Protein AF-A0A8T3KRS4-F1 (afdb_monomer_lite)

Radius of gyration: 32.86 Å; chains: 1; bounding box: 70×70×76 Å

Sequence (248 aa):
MGENKRFCGGFTLIEILIALAVLGVVITPVIGMFTSTAQSNLKSRRNTVALTVARDIMDRIKTGDINSANIVGEIDNYKSTYGVEIKVDVPEDTGSNALEKLKVFVTPFEGMDAEKEGILVASYTTNVFVSSIDTSPPEGTGGGGAGGGGGGIEEPPPEGSDEDDYWNWYNRLLNSLRAVGVIILALTIVPIVLWIKVEELHTPIDALIASYNILVHIHNTYGVINWGHFTNEVRDRYGVHLRIRDFF

pLDDT: mean 73.03, std 15.11, range [31.75, 92.0]

Structure (mmCIF, N/CA/C/O backbone):
data_AF-A0A8T3KRS4-F1
#
_entry.id   AF-A0A8T3KRS4-F1
#
loop_
_atom_site.group_PDB
_atom_site.id
_atom_site.type_symbol
_atom_site.label_atom_id
_atom_site.label_alt_id
_atom_site.label_comp_id
_atom_site.label_asym_id
_atom_site.label_entity_id
_atom_site.label_seq_id
_atom_site.pdbx_PDB_ins_code
_atom_site.Cartn_x
_atom_site.Cartn_y
_atom_site.Cartn_z
_atom_site.occupancy
_atom_site.B_iso_or_equiv
_atom_site.auth_seq_id
_atom_site.auth_comp_id
_atom_site.auth_asym_id
_atom_site.auth_atom_id
_atom_site.pdbx_PDB_model_num
ATOM 1 N N . MET A 1 1 ? 29.442 -44.221 -41.432 1.00 44.50 1 MET A N 1
ATOM 2 C CA . MET A 1 1 ? 29.565 -43.490 -40.154 1.00 44.50 1 MET A CA 1
ATOM 3 C C . MET A 1 1 ? 29.455 -42.004 -40.448 1.00 44.50 1 MET A C 1
ATOM 5 O O . MET A 1 1 ? 30.377 -41.458 -41.031 1.00 44.50 1 MET A O 1
ATOM 9 N N . GLY A 1 2 ? 28.312 -41.383 -40.151 1.00 52.78 2 GLY A N 1
ATOM 10 C CA . GLY A 1 2 ? 28.141 -39.932 -40.255 1.00 52.78 2 GLY A CA 1
ATOM 11 C C . GLY A 1 2 ? 28.363 -39.304 -38.884 1.00 52.78 2 GLY A C 1
ATOM 12 O O . GLY A 1 2 ? 27.719 -39.713 -37.920 1.00 52.78 2 GLY A O 1
ATOM 13 N N . GLU A 1 3 ? 29.310 -38.375 -38.782 1.00 59.72 3 GLU A N 1
ATOM 14 C CA . GLU A 1 3 ? 29.605 -37.656 -37.544 1.00 59.72 3 GLU A CA 1
ATOM 15 C C . GLU A 1 3 ? 28.421 -36.776 -37.118 1.00 59.72 3 GLU A C 1
ATOM 17 O O . GLU A 1 3 ? 28.025 -35.849 -37.824 1.00 59.72 3 GLU A O 1
ATOM 22 N N . ASN A 1 4 ? 27.885 -37.032 -35.924 1.00 63.09 4 ASN A N 1
ATOM 23 C CA . ASN A 1 4 ? 26.968 -36.123 -35.243 1.00 63.09 4 ASN A CA 1
ATOM 24 C C . ASN A 1 4 ? 27.768 -34.945 -34.667 1.00 63.09 4 ASN A C 1
ATOM 26 O O . ASN A 1 4 ? 28.284 -35.026 -33.550 1.00 63.09 4 ASN A O 1
ATOM 30 N N . LYS A 1 5 ? 27.870 -33.838 -35.411 1.00 59.72 5 LYS A N 1
ATOM 31 C CA . LYS A 1 5 ? 28.391 -32.574 -34.871 1.00 59.72 5 LYS A CA 1
ATOM 32 C C . LYS A 1 5 ? 27.409 -32.028 -33.832 1.00 59.72 5 LYS A C 1
ATOM 34 O O . LYS A 1 5 ? 26.354 -31.503 -34.175 1.00 59.72 5 LYS A O 1
ATOM 39 N N . ARG A 1 6 ? 27.753 -32.156 -32.550 1.00 61.72 6 ARG A N 1
ATOM 40 C CA . ARG A 1 6 ? 27.058 -31.450 -31.468 1.00 61.72 6 ARG A CA 1
ATOM 41 C C . ARG A 1 6 ? 27.445 -29.971 -31.528 1.00 61.72 6 ARG A C 1
ATOM 43 O O . ARG A 1 6 ? 28.608 -29.636 -31.322 1.00 61.72 6 ARG A O 1
ATOM 50 N N . PHE A 1 7 ? 26.482 -29.096 -31.810 1.00 57.34 7 PHE A N 1
ATOM 51 C CA . PHE A 1 7 ? 26.648 -27.653 -31.650 1.00 57.34 7 PHE A CA 1
ATOM 52 C C . PHE A 1 7 ? 26.663 -27.317 -30.154 1.00 57.34 7 PHE A C 1
ATOM 54 O O . PHE A 1 7 ? 25.624 -27.062 -29.556 1.00 57.34 7 PHE A O 1
ATOM 61 N N . CYS A 1 8 ? 27.841 -27.329 -29.536 1.00 59.75 8 CYS A N 1
ATOM 62 C CA . CYS A 1 8 ? 28.054 -26.641 -28.264 1.00 59.75 8 CYS A CA 1
ATOM 63 C C . CYS A 1 8 ? 28.389 -25.175 -28.573 1.00 59.75 8 CYS A C 1
ATOM 65 O O . CYS A 1 8 ? 29.552 -24.780 -28.547 1.00 59.75 8 CYS A O 1
ATOM 67 N N . GLY A 1 9 ? 27.378 -24.396 -28.962 1.00 64.06 9 GLY A N 1
ATOM 68 C CA . GLY A 1 9 ? 27.503 -22.952 -29.162 1.00 64.06 9 GLY A CA 1
ATOM 69 C C . GLY A 1 9 ? 27.271 -22.219 -27.843 1.00 64.06 9 GLY A C 1
ATOM 70 O O . GLY A 1 9 ? 26.211 -22.371 -27.243 1.00 64.06 9 GLY A O 1
ATOM 71 N N . GLY A 1 10 ? 28.264 -21.462 -27.374 1.00 73.69 10 GLY A N 1
ATOM 72 C CA . GLY A 1 10 ? 28.065 -20.482 -26.303 1.00 73.69 10 GLY A CA 1
ATOM 73 C C . GLY A 1 10 ? 27.210 -19.309 -26.790 1.00 73.69 10 GLY A C 1
ATOM 74 O O . GLY A 1 10 ? 27.119 -19.072 -27.994 1.00 73.69 10 GLY A O 1
ATOM 75 N N . PHE A 1 11 ? 26.592 -18.575 -25.864 1.00 79.06 11 PHE A N 1
ATOM 76 C CA . PHE A 1 11 ? 25.818 -17.379 -26.201 1.00 79.06 11 PHE A CA 1
ATOM 77 C C . PHE A 1 11 ? 26.693 -16.341 -26.902 1.00 79.06 11 PHE A C 1
ATOM 79 O O . PHE A 1 11 ? 27.793 -16.023 -26.442 1.00 79.06 11 PHE A O 1
ATOM 86 N N . THR A 1 12 ? 26.192 -15.788 -28.003 1.00 85.88 12 THR A N 1
ATOM 87 C CA . THR A 1 12 ? 26.847 -14.657 -28.655 1.00 85.88 12 THR A CA 1
ATOM 88 C C . THR A 1 12 ? 26.612 -13.372 -27.858 1.00 85.88 12 THR A C 1
ATOM 90 O O . THR A 1 12 ? 25.616 -13.216 -27.149 1.00 85.88 12 THR A O 1
ATOM 93 N N . LEU A 1 13 ? 27.524 -12.406 -27.989 1.00 83.44 13 LEU A N 1
ATOM 94 C CA . LEU A 1 13 ? 27.417 -11.111 -27.307 1.00 83.44 13 LEU A CA 1
ATOM 95 C C . LEU A 1 13 ? 26.129 -10.360 -27.690 1.00 83.44 13 LEU A C 1
ATOM 97 O O . LEU A 1 13 ? 25.512 -9.715 -26.844 1.00 83.44 13 LEU A O 1
ATOM 101 N N . ILE A 1 14 ? 25.700 -10.481 -28.950 1.00 85.38 14 ILE A N 1
ATOM 102 C CA . ILE A 1 14 ? 24.468 -9.855 -29.440 1.00 85.38 14 ILE A CA 1
ATOM 103 C C . ILE A 1 14 ? 23.213 -10.494 -28.831 1.00 85.38 14 ILE A C 1
ATOM 105 O O . ILE A 1 14 ? 22.287 -9.775 -28.469 1.00 85.38 14 ILE A O 1
ATOM 109 N N . GLU A 1 15 ? 23.188 -11.815 -28.643 1.00 85.44 15 GLU A N 1
ATOM 110 C CA . GLU A 1 15 ? 22.067 -12.495 -27.982 1.00 85.44 15 GLU A CA 1
ATOM 111 C C . GLU A 1 15 ? 21.944 -12.082 -26.517 1.00 85.44 15 GLU A C 1
ATOM 113 O O . GLU A 1 15 ? 20.835 -11.839 -26.047 1.00 85.44 15 GLU A O 1
ATOM 118 N N . ILE A 1 16 ? 23.068 -11.933 -25.808 1.00 91.69 16 ILE A N 1
ATOM 119 C CA . ILE A 1 16 ? 23.068 -11.444 -24.421 1.00 91.69 16 ILE A CA 1
ATOM 120 C C . ILE A 1 16 ? 22.566 -9.995 -24.360 1.00 91.69 16 ILE A C 1
ATOM 122 O O . ILE A 1 16 ? 21.765 -9.666 -23.486 1.00 91.69 16 ILE A O 1
ATOM 126 N N . LEU A 1 17 ? 22.975 -9.135 -25.300 1.00 87.75 17 LEU A N 1
ATOM 127 C CA . LEU A 1 17 ? 22.483 -7.755 -25.388 1.00 87.75 17 LEU A CA 1
ATOM 128 C C . LEU A 1 17 ? 20.971 -7.694 -25.616 1.00 87.75 17 LEU A C 1
ATOM 130 O O . LEU A 1 17 ? 20.276 -6.956 -24.919 1.00 87.75 17 LEU A O 1
ATOM 134 N N . ILE A 1 18 ? 20.456 -8.485 -26.560 1.00 87.38 18 ILE A N 1
ATOM 135 C CA . ILE A 1 18 ? 19.018 -8.546 -26.845 1.00 87.38 18 ILE A CA 1
ATOM 136 C C . ILE A 1 18 ? 18.265 -9.112 -25.635 1.00 87.38 18 ILE A C 1
ATOM 138 O O . ILE A 1 18 ? 17.237 -8.560 -25.247 1.00 87.38 18 ILE A O 1
ATOM 142 N N . ALA A 1 19 ? 18.786 -10.159 -24.992 1.00 92.00 19 ALA A N 1
ATOM 143 C CA . ALA A 1 19 ? 18.180 -10.743 -23.801 1.00 92.00 19 ALA A CA 1
ATOM 144 C C . ALA A 1 19 ? 18.103 -9.737 -22.644 1.00 92.00 19 ALA A C 1
ATOM 146 O O . ALA A 1 19 ? 17.052 -9.620 -22.018 1.00 92.00 19 ALA A O 1
ATOM 147 N N . LEU A 1 20 ? 19.167 -8.968 -22.390 1.00 88.31 20 LEU A N 1
ATOM 148 C CA . LEU A 1 20 ? 19.173 -7.917 -21.368 1.00 88.31 20 LEU A CA 1
ATOM 149 C C . LEU A 1 20 ? 18.225 -6.762 -21.715 1.00 88.31 20 LEU A C 1
ATOM 151 O O . LEU A 1 20 ? 17.546 -6.249 -20.825 1.00 88.31 20 LEU A O 1
ATOM 155 N N . ALA A 1 21 ? 18.131 -6.382 -22.992 1.00 84.25 21 ALA A N 1
ATOM 156 C CA . ALA A 1 21 ? 17.197 -5.355 -23.446 1.00 84.25 21 ALA A CA 1
ATOM 157 C C . ALA A 1 21 ? 15.737 -5.781 -23.219 1.00 84.25 21 ALA A C 1
ATOM 159 O O . ALA A 1 21 ? 14.953 -5.031 -22.636 1.00 84.25 21 ALA A O 1
ATOM 160 N N . VAL A 1 22 ? 15.381 -7.008 -23.612 1.00 89.31 22 VAL A N 1
ATOM 161 C CA . VAL A 1 22 ? 14.038 -7.567 -23.388 1.00 89.31 22 VAL A CA 1
ATOM 162 C C . VAL A 1 22 ? 13.764 -7.734 -21.893 1.00 89.31 22 VAL A C 1
ATOM 164 O O . VAL A 1 22 ? 12.687 -7.371 -21.422 1.00 89.31 22 VAL A O 1
ATOM 167 N N . LEU A 1 23 ? 14.744 -8.215 -21.125 1.00 87.94 23 LEU A N 1
ATOM 168 C CA . LEU A 1 23 ? 14.626 -8.378 -19.679 1.00 87.94 23 LEU A CA 1
ATOM 169 C C . LEU A 1 23 ? 14.340 -7.040 -18.980 1.00 87.94 23 LEU A C 1
ATOM 171 O O . LEU A 1 23 ? 13.452 -6.981 -18.134 1.00 87.94 23 LEU A O 1
ATOM 175 N N . GLY A 1 24 ? 15.023 -5.958 -19.364 1.00 85.62 24 GLY A N 1
ATOM 176 C CA . GLY A 1 24 ? 14.779 -4.621 -18.810 1.00 85.62 24 GLY A CA 1
ATOM 177 C C . GLY A 1 24 ? 13.345 -4.130 -19.034 1.00 85.62 24 GLY A C 1
ATOM 178 O O . GLY A 1 24 ? 12.710 -3.603 -18.116 1.00 85.62 24 GLY A O 1
ATOM 179 N N . VAL A 1 25 ? 12.798 -4.370 -20.229 1.00 87.44 25 VAL A N 1
ATOM 180 C CA . VAL A 1 25 ? 11.406 -4.020 -20.555 1.00 87.44 25 VAL A CA 1
ATOM 181 C C . VAL A 1 25 ? 10.420 -4.850 -19.727 1.00 87.44 25 VAL A C 1
ATOM 183 O O . VAL A 1 25 ? 9.445 -4.309 -19.208 1.00 87.44 25 VAL A O 1
ATOM 186 N N . VAL A 1 26 ? 10.687 -6.147 -19.551 1.00 89.75 26 VAL A N 1
ATOM 187 C CA . VAL A 1 26 ? 9.785 -7.078 -18.851 1.00 89.75 26 VAL A CA 1
ATOM 188 C C . VAL A 1 26 ? 9.828 -6.916 -17.326 1.00 89.75 26 VAL A C 1
ATOM 190 O O . VAL A 1 26 ? 8.796 -7.062 -16.675 1.00 89.75 26 VAL A O 1
ATOM 193 N N . ILE A 1 27 ? 10.974 -6.572 -16.732 1.00 90.94 27 ILE A N 1
ATOM 194 C CA . ILE A 1 27 ? 11.111 -6.428 -15.270 1.00 90.94 27 ILE A CA 1
ATOM 195 C C . ILE A 1 27 ? 10.233 -5.296 -14.719 1.00 90.94 27 ILE A C 1
ATOM 197 O O . ILE A 1 27 ? 9.715 -5.397 -13.606 1.00 90.94 27 ILE A O 1
ATOM 201 N N . THR A 1 28 ? 10.029 -4.232 -15.497 1.00 82.88 28 THR A N 1
ATOM 202 C CA . THR A 1 28 ? 9.316 -3.029 -15.046 1.00 82.88 28 THR A CA 1
ATOM 203 C C . THR A 1 28 ? 7.872 -3.315 -14.592 1.00 82.88 28 THR A C 1
ATOM 205 O O . THR A 1 28 ? 7.545 -3.009 -13.442 1.00 82.88 28 THR A O 1
ATOM 208 N N . PRO A 1 29 ? 6.993 -3.926 -15.415 1.00 78.62 29 PRO A N 1
ATOM 209 C CA . PRO A 1 29 ? 5.645 -4.286 -14.971 1.00 78.62 29 PRO A CA 1
ATOM 210 C C . PRO A 1 29 ? 5.651 -5.367 -13.883 1.00 78.62 29 PRO A C 1
ATOM 212 O O . PRO A 1 29 ? 4.795 -5.339 -13.000 1.00 78.62 29 PRO A O 1
ATOM 215 N N . VAL A 1 30 ? 6.623 -6.286 -13.903 1.00 86.38 30 VAL A N 1
ATOM 216 C CA . VAL A 1 30 ? 6.730 -7.370 -12.915 1.00 86.38 30 VAL A CA 1
ATOM 217 C C . VAL A 1 30 ? 6.945 -6.812 -11.509 1.00 86.38 30 VAL A C 1
ATOM 219 O O . VAL A 1 30 ? 6.219 -7.191 -10.591 1.00 86.38 30 VAL A O 1
ATOM 222 N N . ILE A 1 31 ? 7.865 -5.859 -11.332 1.00 86.31 31 ILE A N 1
ATOM 223 C CA . ILE A 1 31 ? 8.079 -5.206 -10.030 1.00 86.31 31 ILE A CA 1
ATOM 224 C C . ILE A 1 31 ? 6.796 -4.508 -9.564 1.00 86.31 31 ILE A C 1
ATOM 226 O O . ILE A 1 31 ? 6.402 -4.667 -8.411 1.00 86.31 31 ILE A O 1
ATOM 230 N N . GLY A 1 32 ? 6.103 -3.799 -10.462 1.00 78.31 32 GLY A N 1
ATOM 231 C CA . GLY A 1 32 ? 4.835 -3.139 -10.140 1.00 78.31 32 GLY A CA 1
ATOM 232 C C . GLY A 1 32 ? 3.766 -4.111 -9.627 1.00 78.31 32 GLY A C 1
ATOM 233 O O . GLY A 1 32 ? 3.103 -3.829 -8.628 1.00 78.31 32 GLY A O 1
ATOM 234 N N . MET A 1 33 ? 3.642 -5.285 -10.256 1.00 78.00 33 MET A N 1
ATOM 235 C CA . MET A 1 33 ? 2.721 -6.339 -9.814 1.00 78.00 33 MET A CA 1
ATOM 236 C C . MET A 1 33 ? 3.097 -6.897 -8.438 1.00 78.00 33 MET A C 1
ATOM 238 O O . MET A 1 33 ? 2.221 -7.058 -7.584 1.00 78.00 33 MET A O 1
ATOM 242 N N . PHE A 1 34 ? 4.385 -7.152 -8.189 1.00 78.94 34 PHE A N 1
ATOM 243 C CA . PHE A 1 34 ? 4.854 -7.634 -6.888 1.00 78.94 34 PHE A CA 1
ATOM 244 C C . PHE A 1 34 ? 4.606 -6.614 -5.774 1.00 78.94 34 PHE A C 1
ATOM 246 O O . PHE A 1 34 ? 4.068 -6.980 -4.731 1.00 78.94 34 PHE A O 1
ATOM 253 N N . THR A 1 35 ? 4.927 -5.336 -5.996 1.00 79.06 35 THR A N 1
ATOM 254 C CA . THR A 1 35 ? 4.687 -4.277 -5.006 1.00 79.06 35 THR A CA 1
ATOM 255 C C . THR A 1 35 ? 3.199 -4.110 -4.718 1.00 79.06 35 THR A C 1
ATOM 257 O O . THR A 1 35 ? 2.809 -4.046 -3.554 1.00 79.06 35 THR A O 1
ATOM 260 N N . SER A 1 36 ? 2.354 -4.099 -5.753 1.00 75.00 36 SER A N 1
ATOM 261 C CA . SER A 1 36 ? 0.901 -4.004 -5.578 1.00 75.00 36 SER A CA 1
ATOM 262 C C . SER A 1 36 ? 0.344 -5.191 -4.787 1.00 75.00 36 SER A C 1
ATOM 264 O O . SER A 1 36 ? -0.454 -5.004 -3.869 1.00 75.00 36 SER A O 1
ATOM 266 N N . THR A 1 37 ? 0.819 -6.404 -5.077 1.00 78.81 37 THR A N 1
ATOM 267 C CA . THR A 1 37 ? 0.418 -7.615 -4.346 1.00 78.81 37 THR A CA 1
ATOM 268 C C . THR A 1 37 ? 0.870 -7.554 -2.888 1.00 78.81 37 THR A C 1
ATOM 270 O O . THR A 1 37 ? 0.085 -7.851 -1.991 1.00 78.81 37 THR A O 1
ATOM 273 N N . ALA A 1 38 ? 2.102 -7.113 -2.624 1.00 78.62 38 ALA A N 1
ATOM 274 C CA . ALA A 1 38 ? 2.615 -6.948 -1.267 1.00 78.62 38 ALA A CA 1
ATOM 275 C C . ALA A 1 38 ? 1.793 -5.925 -0.466 1.00 78.62 38 ALA A C 1
ATOM 277 O O . ALA A 1 38 ? 1.371 -6.216 0.652 1.00 78.62 38 ALA A O 1
ATOM 278 N N . GLN A 1 39 ? 1.485 -4.766 -1.058 1.00 76.12 39 GLN A N 1
ATOM 279 C CA . GLN A 1 39 ? 0.630 -3.748 -0.440 1.00 76.12 39 GLN A CA 1
ATOM 280 C C . GLN A 1 39 ? -0.780 -4.280 -0.161 1.00 76.12 39 GLN A C 1
ATOM 282 O O . GLN A 1 39 ? -1.317 -4.085 0.930 1.00 76.12 39 GLN A O 1
ATOM 287 N N . SER A 1 40 ? -1.370 -4.990 -1.126 1.00 78.44 40 SER A N 1
ATOM 288 C CA . SER A 1 40 ? -2.687 -5.606 -0.960 1.00 78.44 40 SER A CA 1
ATOM 289 C C . SER A 1 40 ? -2.686 -6.642 0.164 1.00 78.44 40 SER A C 1
ATOM 291 O O . SER A 1 40 ? -3.624 -6.682 0.957 1.00 78.44 40 SER A O 1
ATOM 293 N N . ASN A 1 41 ? -1.629 -7.449 0.276 1.00 78.69 41 ASN A N 1
ATOM 294 C CA . ASN A 1 41 ? -1.500 -8.454 1.328 1.00 78.69 41 ASN A CA 1
ATOM 295 C C . ASN A 1 41 ? -1.368 -7.818 2.715 1.00 78.69 41 ASN A C 1
ATOM 297 O O . ASN A 1 41 ? -2.035 -8.263 3.647 1.00 78.69 41 ASN A O 1
ATOM 301 N N . LEU A 1 42 ? -0.573 -6.752 2.853 1.00 80.19 42 LEU A N 1
ATOM 302 C CA . LEU A 1 42 ? -0.453 -6.015 4.115 1.00 80.19 42 LEU A CA 1
ATOM 303 C C . LEU A 1 42 ? -1.792 -5.404 4.534 1.00 80.19 42 LEU A C 1
ATOM 305 O O . LEU A 1 42 ? -2.236 -5.606 5.666 1.00 80.19 42 LEU A O 1
ATOM 309 N N . LYS A 1 43 ? -2.483 -4.735 3.603 1.00 79.81 43 LYS A N 1
ATOM 310 C CA . LYS A 1 43 ? -3.819 -4.184 3.856 1.00 79.81 43 LYS A CA 1
ATOM 311 C C . LYS A 1 43 ? -4.816 -5.279 4.235 1.00 79.81 43 LYS A C 1
ATOM 313 O O . LYS A 1 43 ? -5.583 -5.111 5.177 1.00 79.81 43 LYS A O 1
ATOM 318 N N . SER A 1 44 ? -4.788 -6.415 3.538 1.00 81.94 44 SER A N 1
ATOM 319 C CA . SER A 1 44 ? -5.653 -7.552 3.852 1.00 81.94 44 SER A CA 1
ATOM 320 C C . SER A 1 44 ? -5.370 -8.109 5.244 1.00 81.94 44 SER A C 1
ATOM 322 O O . SER A 1 44 ? -6.313 -8.404 5.968 1.00 81.94 44 SER A O 1
ATOM 324 N N . ARG A 1 45 ? -4.098 -8.218 5.647 1.00 82.69 45 ARG A N 1
ATOM 325 C CA . ARG A 1 45 ? -3.718 -8.693 6.983 1.00 82.69 45 ARG A CA 1
ATOM 326 C C . ARG A 1 45 ? -4.241 -7.762 8.075 1.00 82.69 45 ARG A C 1
ATOM 328 O O . ARG A 1 45 ? -4.864 -8.233 9.019 1.00 82.69 45 ARG A O 1
ATOM 335 N N . ARG A 1 46 ? -4.065 -6.447 7.915 1.00 83.38 46 ARG A N 1
ATOM 336 C CA . ARG A 1 46 ? -4.594 -5.446 8.859 1.00 83.38 46 ARG A CA 1
ATOM 337 C C . ARG A 1 46 ? -6.124 -5.472 8.927 1.00 83.38 46 ARG A C 1
ATOM 339 O O . ARG A 1 46 ? -6.688 -5.444 10.015 1.00 83.38 46 ARG A O 1
ATOM 346 N N . ASN A 1 47 ? -6.799 -5.628 7.788 1.00 83.62 47 ASN A N 1
ATOM 347 C CA . ASN A 1 47 ? -8.254 -5.797 7.753 1.00 83.62 47 ASN A CA 1
ATOM 348 C C . ASN A 1 47 ? -8.713 -7.074 8.468 1.00 83.62 47 ASN A C 1
ATOM 350 O O . ASN A 1 47 ? -9.740 -7.055 9.142 1.00 83.62 47 ASN A O 1
ATOM 354 N N . THR A 1 48 ? -7.968 -8.175 8.344 1.00 85.38 48 THR A N 1
ATOM 355 C CA . THR A 1 48 ? -8.252 -9.409 9.087 1.00 85.38 48 THR A CA 1
ATOM 356 C C . THR A 1 48 ? -8.134 -9.180 10.589 1.00 85.38 48 THR A C 1
ATOM 358 O O . THR A 1 48 ? -9.031 -9.590 11.316 1.00 85.38 48 THR A O 1
ATOM 361 N N . VAL A 1 49 ? -7.090 -8.482 11.053 1.00 86.75 49 VAL A N 1
ATOM 362 C CA . VAL A 1 49 ? -6.933 -8.127 12.475 1.00 86.75 49 VAL A CA 1
ATOM 363 C C . VAL A 1 49 ? -8.115 -7.284 12.957 1.00 86.75 49 VAL A C 1
ATOM 365 O O . VAL A 1 49 ? -8.779 -7.673 13.913 1.00 86.75 49 VAL A O 1
ATOM 368 N N . ALA A 1 50 ? -8.452 -6.197 12.256 1.00 84.00 50 ALA A N 1
ATOM 369 C CA . ALA A 1 50 ? -9.581 -5.335 12.616 1.00 84.00 50 ALA A CA 1
ATOM 370 C C . ALA A 1 50 ? -10.918 -6.098 12.655 1.00 84.00 50 ALA A C 1
ATOM 372 O O . ALA A 1 50 ? -11.716 -5.921 13.572 1.00 84.00 50 ALA A O 1
ATOM 373 N N . LEU A 1 51 ? -11.151 -6.998 11.696 1.00 86.94 51 LEU A N 1
ATOM 374 C CA . LEU A 1 51 ? -12.346 -7.839 11.661 1.00 86.94 51 LEU A CA 1
ATOM 375 C C . LEU A 1 51 ? -12.384 -8.854 12.814 1.00 86.94 51 LEU A C 1
ATOM 377 O O . LEU A 1 51 ? -13.455 -9.110 13.363 1.00 86.94 51 LEU A O 1
ATOM 381 N N . THR A 1 52 ? -11.243 -9.443 13.172 1.00 89.38 52 THR A N 1
ATOM 382 C CA . THR A 1 52 ? -11.130 -10.349 14.323 1.00 89.38 52 THR A CA 1
ATOM 383 C C . THR A 1 52 ? -11.409 -9.603 15.623 1.00 89.38 52 THR A C 1
ATOM 385 O O . THR A 1 52 ? -12.243 -10.061 16.396 1.00 89.38 52 THR A O 1
ATOM 388 N N . VAL A 1 53 ? -10.815 -8.422 15.814 1.00 88.31 53 VAL A N 1
ATOM 389 C CA . VAL A 1 53 ? -11.077 -7.554 16.975 1.00 88.31 53 VAL A CA 1
ATOM 390 C C . VAL A 1 53 ? -12.555 -7.163 17.043 1.00 88.31 53 VAL A C 1
ATOM 392 O O . VAL A 1 53 ? -13.178 -7.284 18.093 1.00 88.31 53 VAL A O 1
ATOM 395 N N . ALA A 1 54 ? -13.161 -6.767 15.920 1.00 87.81 54 ALA A N 1
ATOM 396 C CA . ALA A 1 54 ? -14.576 -6.402 15.874 1.00 87.81 54 ALA A CA 1
ATOM 397 C C . ALA A 1 54 ? -15.498 -7.555 16.302 1.00 87.81 54 ALA A C 1
ATOM 399 O O . ALA A 1 54 ? -16.484 -7.336 17.006 1.00 87.81 54 ALA A O 1
ATOM 400 N N . ARG A 1 55 ? -15.182 -8.785 15.874 1.00 87.25 55 ARG A N 1
ATOM 401 C CA . ARG A 1 55 ? -15.925 -9.992 16.265 1.00 87.25 55 ARG A CA 1
ATOM 402 C C . ARG A 1 55 ? -15.732 -10.330 17.734 1.00 87.25 55 ARG A C 1
ATOM 404 O O . ARG A 1 55 ? -16.715 -10.611 18.404 1.00 87.25 55 ARG A O 1
ATOM 411 N N . ASP A 1 56 ? -14.500 -10.267 18.218 1.00 89.06 56 ASP A N 1
ATOM 412 C CA . ASP A 1 56 ? -14.171 -10.582 19.605 1.00 89.06 56 ASP A CA 1
ATOM 413 C C . ASP A 1 56 ? -14.872 -9.618 20.572 1.00 89.06 56 ASP A C 1
ATOM 415 O O . ASP A 1 56 ? -15.609 -10.051 21.452 1.00 89.06 56 ASP A O 1
ATOM 419 N N . ILE A 1 57 ? -14.785 -8.306 20.325 1.00 86.88 57 ILE A N 1
ATOM 420 C CA . ILE A 1 57 ? -15.515 -7.292 21.103 1.00 86.88 57 ILE A CA 1
ATOM 421 C C . ILE A 1 57 ? -17.021 -7.556 21.059 1.00 86.88 57 ILE A C 1
ATOM 423 O O . ILE A 1 57 ? -17.693 -7.533 22.088 1.00 86.88 57 ILE A O 1
ATOM 427 N N . MET A 1 58 ? -17.569 -7.832 19.874 1.00 85.00 58 MET A N 1
ATOM 428 C CA . MET A 1 58 ? -18.988 -8.132 19.726 1.00 85.00 58 MET A CA 1
ATOM 429 C C . MET A 1 58 ? -19.416 -9.354 20.543 1.00 85.00 58 MET A C 1
ATOM 431 O O . MET A 1 58 ? -20.466 -9.320 21.184 1.00 85.00 58 MET A O 1
ATOM 435 N N . ASP A 1 59 ? -18.646 -10.434 20.498 1.00 84.50 59 ASP A N 1
ATOM 436 C CA . ASP A 1 59 ? -18.986 -11.666 21.195 1.00 84.50 59 ASP A CA 1
ATOM 437 C C . ASP A 1 59 ? -18.806 -11.510 22.708 1.00 84.50 59 ASP A C 1
ATOM 439 O O . ASP A 1 59 ? -19.685 -11.934 23.456 1.00 84.50 59 ASP A O 1
ATOM 443 N N . ARG A 1 60 ? -17.773 -10.790 23.161 1.00 84.56 60 ARG A N 1
ATOM 444 C CA . ARG A 1 60 ? -17.573 -10.437 24.576 1.00 84.56 60 ARG A CA 1
ATOM 445 C C . ARG A 1 60 ? -18.668 -9.516 25.126 1.00 84.56 60 ARG A C 1
ATOM 447 O O . ARG A 1 60 ? -19.044 -9.650 26.288 1.00 84.56 60 ARG A O 1
ATOM 454 N N . ILE A 1 61 ? -19.235 -8.622 24.309 1.00 82.44 61 ILE A N 1
ATOM 455 C CA . ILE A 1 61 ? -20.421 -7.835 24.696 1.00 82.44 61 ILE A CA 1
ATOM 456 C C . ILE A 1 61 ? -21.654 -8.742 24.802 1.00 82.44 61 ILE A C 1
ATOM 458 O O . ILE A 1 61 ? -22.406 -8.651 25.769 1.00 82.44 61 ILE A O 1
ATOM 462 N N . LYS A 1 62 ? -21.870 -9.656 23.844 1.00 81.12 62 LYS A N 1
ATOM 463 C CA . LYS A 1 62 ? -23.017 -10.587 23.883 1.00 81.12 62 LYS A CA 1
ATOM 464 C C . LYS A 1 62 ? -22.979 -11.532 25.083 1.00 81.12 62 LYS A C 1
ATOM 466 O O . LYS A 1 62 ? -24.039 -11.891 25.591 1.00 81.12 62 LYS A O 1
ATOM 471 N N . THR A 1 63 ? -21.791 -11.971 25.497 1.00 81.75 63 THR A N 1
ATOM 472 C CA . THR A 1 63 ? -21.613 -12.850 26.663 1.00 81.75 63 THR A CA 1
ATOM 473 C C . THR A 1 63 ? -21.656 -12.094 27.990 1.00 81.75 63 THR A C 1
ATOM 475 O O . THR A 1 63 ? -21.765 -12.733 29.034 1.00 81.75 63 THR A O 1
ATOM 478 N N . GLY A 1 64 ? -21.612 -10.757 27.962 1.00 75.62 64 GLY A N 1
ATOM 479 C CA . GLY A 1 64 ? -21.634 -9.895 29.145 1.00 75.62 64 GLY A CA 1
ATOM 480 C C . GLY A 1 64 ? -20.272 -9.693 29.817 1.00 75.62 64 GLY A C 1
ATOM 481 O O . GLY A 1 64 ? -20.219 -9.095 30.891 1.00 75.62 64 GLY A O 1
ATOM 482 N N . ASP A 1 65 ? -19.184 -10.168 29.203 1.00 79.69 65 ASP A N 1
ATOM 483 C CA . ASP A 1 65 ? -17.812 -9.947 29.680 1.00 79.69 65 ASP A CA 1
ATOM 484 C C . ASP A 1 65 ? -17.404 -8.471 29.532 1.00 79.69 65 ASP A C 1
ATOM 486 O O . ASP A 1 65 ? -16.912 -7.843 30.472 1.00 79.69 65 ASP A O 1
ATOM 490 N N . ILE A 1 66 ? -17.710 -7.881 28.372 1.00 82.94 66 ILE A N 1
ATOM 491 C CA . ILE A 1 66 ? -17.657 -6.430 28.179 1.00 82.94 66 ILE A CA 1
ATOM 492 C C . ILE A 1 66 ? -19.037 -5.860 28.497 1.00 82.94 66 ILE A C 1
ATOM 494 O O . ILE A 1 66 ? -20.029 -6.189 27.847 1.00 82.94 66 ILE A O 1
ATOM 498 N N . ASN A 1 67 ? -19.088 -4.976 29.488 1.00 80.75 67 ASN A N 1
ATOM 499 C CA . ASN A 1 67 ? -20.268 -4.258 29.931 1.00 80.75 67 ASN A CA 1
ATOM 500 C C . ASN A 1 67 ? -20.039 -2.731 29.970 1.00 80.75 67 ASN A C 1
ATOM 502 O O . ASN A 1 67 ? -18.938 -2.237 29.731 1.00 80.75 67 ASN A O 1
ATOM 506 N N . SER A 1 68 ? -21.077 -1.957 30.292 1.00 76.75 68 SER A N 1
ATOM 507 C CA . SER A 1 68 ? -21.001 -0.491 30.333 1.00 76.75 68 SER A CA 1
ATOM 508 C C . SER A 1 68 ? -19.977 0.051 31.341 1.00 76.75 68 SER A C 1
ATOM 510 O O . SER A 1 68 ? -19.513 1.178 31.180 1.00 76.75 68 SER A O 1
ATOM 512 N N . ALA A 1 69 ? -19.585 -0.736 32.350 1.00 77.56 69 ALA A N 1
ATOM 513 C CA . ALA A 1 69 ? -18.615 -0.325 33.360 1.00 77.56 69 ALA A CA 1
ATOM 514 C C . ALA A 1 69 ? -17.152 -0.512 32.921 1.00 77.56 69 ALA A C 1
ATOM 516 O O . ALA A 1 69 ? -16.293 0.232 33.390 1.00 77.56 69 ALA A O 1
ATOM 517 N N . ASN A 1 70 ? -16.849 -1.478 32.043 1.00 82.75 70 ASN A N 1
ATOM 518 C CA . ASN A 1 70 ? -15.474 -1.789 31.620 1.00 82.75 70 ASN A CA 1
ATOM 519 C C . ASN A 1 70 ? -15.191 -1.542 30.125 1.00 82.75 70 ASN A C 1
ATOM 521 O O . ASN A 1 70 ? -14.026 -1.577 29.729 1.00 82.75 70 ASN A O 1
ATOM 525 N N . ILE A 1 71 ? -16.207 -1.230 29.311 1.00 83.44 71 ILE A N 1
ATOM 526 C CA . ILE A 1 71 ? -16.075 -1.059 27.854 1.00 83.44 71 ILE A CA 1
ATOM 527 C C . ILE A 1 71 ? -14.985 -0.067 27.436 1.00 83.44 71 ILE A C 1
ATOM 529 O O . ILE A 1 71 ? -14.262 -0.336 26.484 1.00 83.44 71 ILE A O 1
ATOM 533 N N . VAL A 1 72 ? -14.830 1.051 28.150 1.00 85.56 72 VAL A N 1
ATOM 534 C CA . VAL A 1 72 ? -13.818 2.066 27.817 1.00 85.56 72 VAL A CA 1
ATOM 535 C C . VAL A 1 72 ? -12.405 1.501 27.982 1.00 85.56 72 VAL A C 1
ATOM 537 O O . VAL A 1 72 ? -11.602 1.591 27.061 1.00 85.56 72 VAL A O 1
ATOM 540 N N . GLY A 1 73 ? -12.123 0.850 29.116 1.00 85.19 73 GLY A N 1
ATOM 541 C CA . GLY A 1 73 ? -10.799 0.285 29.389 1.00 85.19 73 GLY A CA 1
ATOM 542 C C . GLY A 1 73 ? -10.456 -0.907 28.495 1.00 85.19 73 GLY A C 1
ATOM 543 O O . GLY A 1 73 ? -9.308 -1.063 28.087 1.00 85.19 73 GLY A O 1
ATOM 544 N N . GLU A 1 74 ? -11.450 -1.726 28.152 1.00 85.31 74 GLU A N 1
ATOM 545 C CA . GLU A 1 74 ? -11.272 -2.828 27.203 1.00 85.31 74 GLU A CA 1
ATOM 546 C C . GLU A 1 74 ? -10.977 -2.311 25.795 1.00 85.31 74 GLU A C 1
ATOM 548 O O . GLU A 1 74 ? -10.028 -2.771 25.164 1.00 85.31 74 GLU A O 1
ATOM 553 N N . ILE A 1 75 ? -11.724 -1.307 25.322 1.00 87.69 75 ILE A N 1
ATOM 554 C CA . ILE A 1 75 ? -11.444 -0.657 24.039 1.00 87.69 75 ILE A CA 1
ATOM 555 C C . ILE A 1 75 ? -10.007 -0.130 24.013 1.00 87.69 75 ILE A C 1
ATOM 557 O O . ILE A 1 75 ? -9.282 -0.460 23.077 1.00 87.69 75 ILE A O 1
ATOM 561 N N . ASP A 1 76 ? -9.572 0.612 25.034 1.00 87.12 76 ASP A N 1
ATOM 562 C CA . ASP A 1 76 ? -8.214 1.170 25.098 1.00 87.12 76 ASP A CA 1
ATOM 563 C C . ASP A 1 76 ? -7.125 0.082 25.065 1.00 87.12 76 ASP A C 1
ATOM 565 O O . ASP A 1 76 ? -6.090 0.260 24.417 1.00 87.12 76 ASP A O 1
ATOM 569 N N . ASN A 1 77 ? -7.373 -1.078 25.684 1.00 86.88 77 ASN A N 1
ATOM 570 C CA . ASN A 1 77 ? -6.478 -2.234 25.606 1.00 86.88 77 ASN A CA 1
ATOM 571 C C . ASN A 1 77 ? -6.348 -2.756 24.164 1.00 86.88 77 ASN A C 1
ATOM 573 O O . ASN A 1 77 ? -5.231 -2.935 23.670 1.00 86.88 77 ASN A O 1
ATOM 577 N N . TYR A 1 78 ? -7.462 -2.933 23.445 1.00 86.56 78 TYR A N 1
ATOM 578 C CA . TYR A 1 78 ? -7.402 -3.331 22.035 1.00 86.56 78 TYR A CA 1
ATOM 579 C C . TYR A 1 78 ? -6.703 -2.282 21.168 1.00 86.56 78 TYR A C 1
ATOM 581 O O . TYR A 1 78 ? -5.932 -2.663 20.286 1.00 86.56 78 TYR A O 1
ATOM 589 N N . LYS A 1 79 ? -6.930 -0.985 21.421 1.00 86.12 79 LYS A N 1
ATOM 590 C CA . LYS A 1 79 ? -6.235 0.086 20.694 1.00 86.12 79 LYS A CA 1
ATOM 591 C C . LYS A 1 79 ? -4.725 -0.043 20.863 1.00 86.12 79 LYS A C 1
ATOM 593 O O . LYS A 1 79 ? -4.025 -0.198 19.872 1.00 86.12 79 LYS A O 1
ATOM 598 N N . SER A 1 80 ? -4.249 -0.100 22.108 1.00 81.62 80 SER A N 1
ATOM 599 C CA . SER A 1 80 ? -2.818 -0.207 22.414 1.00 81.62 80 SER A CA 1
ATOM 600 C C . SER A 1 80 ? -2.187 -1.515 21.933 1.00 81.62 80 SER A C 1
ATOM 602 O O . SER A 1 80 ? -1.008 -1.526 21.598 1.00 81.62 80 SER A O 1
ATOM 604 N N . THR A 1 81 ? -2.931 -2.623 21.936 1.00 82.81 81 THR A N 1
ATOM 605 C CA . THR A 1 81 ? -2.390 -3.941 21.572 1.00 82.81 81 THR A CA 1
ATOM 606 C C . THR A 1 81 ? -2.325 -4.139 20.058 1.00 82.81 81 THR A C 1
ATOM 608 O O . THR A 1 81 ? -1.388 -4.758 19.556 1.00 82.81 81 THR A O 1
ATOM 611 N N . TYR A 1 82 ? -3.320 -3.641 19.317 1.00 82.88 82 TYR A N 1
ATOM 612 C CA . TYR A 1 82 ? -3.480 -3.940 17.889 1.00 82.88 82 TYR A CA 1
ATOM 613 C C . TYR A 1 82 ? -3.315 -2.725 16.967 1.00 82.88 82 TYR A C 1
ATOM 615 O O . TYR A 1 82 ? -3.299 -2.904 15.746 1.00 82.88 82 TYR A O 1
ATOM 623 N N . GLY A 1 83 ? -3.182 -1.514 17.515 1.00 83.44 83 GLY A N 1
ATOM 624 C CA . GLY A 1 83 ? -3.060 -0.276 16.746 1.00 83.44 83 GLY A CA 1
ATOM 625 C C . GLY A 1 83 ? -4.325 0.052 15.949 1.00 83.44 83 GLY A C 1
ATOM 626 O O . GLY A 1 83 ? -4.256 0.340 14.753 1.00 83.44 83 GLY A O 1
ATOM 627 N N . VAL A 1 84 ? -5.492 -0.073 16.585 1.00 85.00 84 VAL A N 1
ATOM 628 C CA . VAL A 1 84 ? -6.814 0.086 15.954 1.00 85.00 84 VAL A CA 1
ATOM 629 C C . VAL A 1 84 ? -7.619 1.195 16.625 1.00 85.00 84 VAL A C 1
ATOM 631 O O . VAL A 1 84 ? -7.458 1.455 17.811 1.00 85.00 84 VAL A O 1
ATOM 634 N N . GLU A 1 85 ? -8.552 1.805 15.899 1.00 86.12 85 GLU A N 1
ATOM 635 C CA . GLU A 1 85 ? -9.600 2.652 16.472 1.00 86.12 85 GLU A CA 1
ATOM 636 C C . GLU A 1 85 ? -10.915 1.890 16.498 1.00 86.12 85 GLU A C 1
ATOM 638 O O . GLU A 1 85 ? -11.297 1.234 15.528 1.00 86.12 85 GLU A O 1
ATOM 643 N N . ILE A 1 86 ? -11.625 1.986 17.618 1.00 87.38 86 ILE A N 1
ATOM 644 C CA . ILE A 1 86 ? -12.853 1.237 17.856 1.00 87.38 86 ILE A CA 1
ATOM 645 C C . ILE A 1 86 ? -13.951 2.210 18.253 1.00 87.38 86 ILE A C 1
ATOM 647 O O . ILE A 1 86 ? -13.761 3.055 19.131 1.00 87.38 86 ILE A O 1
ATOM 651 N N . LYS A 1 87 ? -15.122 2.045 17.640 1.00 86.50 87 LYS A N 1
ATOM 652 C CA . LYS A 1 87 ? -16.360 2.689 18.071 1.00 86.50 87 LYS A CA 1
ATOM 653 C C . LYS A 1 87 ? -17.457 1.647 18.198 1.00 86.50 87 LYS A C 1
ATOM 655 O O . LYS A 1 87 ? -17.705 0.872 17.277 1.00 86.50 87 LYS A O 1
ATOM 660 N N . VAL A 1 88 ? -18.118 1.637 19.347 1.00 83.56 88 VAL A N 1
ATOM 661 C CA . VAL A 1 88 ? -19.275 0.781 19.599 1.00 83.56 88 VAL A CA 1
ATOM 662 C C . VAL A 1 88 ? -20.502 1.678 19.640 1.00 83.56 88 VAL A C 1
ATOM 664 O O . VAL A 1 88 ? -20.574 2.593 20.457 1.00 83.56 88 VAL A O 1
ATOM 667 N N . ASP A 1 89 ? -21.435 1.443 18.724 1.00 82.44 89 ASP A N 1
ATOM 668 C CA . ASP A 1 89 ? -22.740 2.101 18.718 1.00 82.44 89 ASP A CA 1
ATOM 669 C C . ASP A 1 89 ? -23.672 1.264 19.591 1.00 82.44 89 ASP A C 1
ATOM 671 O O . ASP A 1 89 ? -24.055 0.139 19.237 1.00 82.44 89 ASP A O 1
ATOM 675 N N . VAL A 1 90 ? -23.930 1.804 20.778 1.00 71.06 90 VAL A N 1
ATOM 676 C CA . VAL A 1 90 ? -24.746 1.190 21.815 1.00 71.06 90 VAL A CA 1
ATOM 677 C C . VAL A 1 90 ? -26.125 1.853 21.774 1.00 71.06 90 VAL A C 1
ATOM 679 O O . VAL A 1 90 ? -26.196 3.074 21.910 1.00 71.06 90 VAL A O 1
ATOM 682 N N . PRO A 1 91 ? -27.208 1.086 21.581 1.00 66.25 91 PRO A N 1
ATOM 683 C CA . PRO A 1 91 ? -28.566 1.601 21.686 1.00 66.25 91 PRO A CA 1
ATOM 684 C C . PRO A 1 91 ? -28.816 2.254 23.053 1.00 66.25 91 PRO A C 1
ATOM 686 O O . PRO A 1 91 ? -28.350 1.769 24.083 1.00 66.25 91 PRO A O 1
ATOM 689 N N . GLU A 1 92 ? -29.549 3.368 23.060 1.00 57.34 92 GLU A N 1
ATOM 690 C CA . GLU A 1 92 ? -29.989 4.013 24.295 1.00 57.34 92 GLU A CA 1
ATOM 691 C C . GLU A 1 92 ? -31.055 3.140 24.971 1.00 57.34 92 GLU A C 1
ATOM 693 O O . GLU A 1 92 ? -32.130 2.922 24.410 1.00 57.34 92 GLU A O 1
ATOM 698 N N . ASP A 1 93 ? -30.692 2.636 26.153 1.00 58.12 93 ASP A N 1
ATOM 699 C CA . ASP A 1 93 ? -31.476 1.895 27.150 1.00 58.12 93 ASP A CA 1
ATOM 700 C C . ASP A 1 93 ? -32.991 1.868 26.871 1.00 58.12 93 ASP A C 1
ATOM 702 O O . ASP A 1 93 ? -33.754 2.739 27.307 1.00 58.12 93 ASP A O 1
ATOM 706 N N . THR A 1 94 ? -33.440 0.863 26.112 1.00 48.44 94 THR A N 1
ATOM 707 C CA . THR A 1 94 ? -34.867 0.624 25.912 1.00 48.44 94 THR A CA 1
ATOM 708 C C . THR A 1 94 ? -35.299 -0.462 26.884 1.00 48.44 94 THR A C 1
ATOM 710 O O . THR A 1 94 ? -34.986 -1.639 26.723 1.00 48.44 94 THR A O 1
ATOM 713 N N . GLY A 1 95 ? -36.022 -0.057 27.927 1.00 50.00 95 GLY A N 1
ATOM 714 C CA . GLY A 1 95 ? -36.499 -0.956 28.971 1.00 50.00 95 GLY A CA 1
ATOM 715 C C . GLY A 1 95 ? -37.092 -2.274 28.441 1.00 50.00 95 GLY A C 1
ATOM 716 O O . GLY A 1 95 ? -38.010 -2.289 27.622 1.00 50.00 95 GLY A O 1
ATOM 717 N N . SER A 1 96 ? -36.601 -3.371 29.023 1.00 53.22 96 SER A N 1
ATOM 718 C CA . SER A 1 96 ? -37.009 -4.777 28.872 1.00 53.22 96 SER A CA 1
ATOM 719 C C . SER A 1 96 ? -36.666 -5.468 27.544 1.00 53.22 96 SER A C 1
ATOM 721 O O . SER A 1 96 ? -37.213 -5.118 26.506 1.00 53.22 96 SER A O 1
ATOM 723 N N . ASN A 1 97 ? -35.825 -6.514 27.636 1.00 56.38 97 ASN A N 1
ATOM 724 C CA . ASN A 1 97 ? -35.691 -7.726 26.798 1.00 56.38 97 ASN A CA 1
ATOM 725 C C . ASN A 1 97 ? -35.897 -7.609 25.269 1.00 56.38 97 ASN A C 1
ATOM 727 O O . ASN A 1 97 ? -36.177 -8.610 24.602 1.00 56.38 97 ASN A O 1
ATOM 731 N N . ALA A 1 98 ? -35.772 -6.418 24.694 1.00 59.41 98 ALA A N 1
ATOM 732 C CA . ALA A 1 98 ? -35.944 -6.176 23.277 1.00 59.41 98 ALA A CA 1
ATOM 733 C C . ALA A 1 98 ? -34.660 -6.555 22.536 1.00 59.41 98 ALA A C 1
ATOM 735 O O . ALA A 1 98 ? -33.551 -6.376 23.031 1.00 59.41 98 ALA A O 1
ATOM 736 N N . LEU A 1 99 ? -34.806 -7.106 21.330 1.00 64.06 99 LEU A N 1
ATOM 737 C CA . LEU A 1 99 ? -33.667 -7.355 20.453 1.00 64.06 99 LEU A CA 1
ATOM 738 C C . LEU A 1 99 ? -33.117 -6.020 19.962 1.00 64.06 99 LEU A C 1
ATOM 740 O O . LEU A 1 99 ? -33.738 -5.358 19.128 1.00 64.06 99 LEU A O 1
ATOM 744 N N . GLU A 1 100 ? -31.928 -5.664 20.425 1.00 71.19 100 GLU A N 1
ATOM 745 C CA . GLU A 1 100 ? -31.254 -4.443 20.022 1.00 71.19 100 GLU A CA 1
ATOM 746 C C . GLU A 1 100 ? -30.097 -4.735 19.065 1.00 71.19 100 GLU A C 1
ATOM 748 O O . GLU A 1 100 ? -29.450 -5.785 19.114 1.00 71.19 100 GLU A O 1
ATOM 753 N N . LYS A 1 101 ? -29.847 -3.804 18.138 1.00 76.50 101 LYS A N 1
ATOM 754 C CA . LYS A 1 101 ? -28.777 -3.931 17.147 1.00 76.50 101 LYS A CA 1
ATOM 755 C C . LYS A 1 101 ? -27.490 -3.318 17.691 1.00 76.50 101 LYS A C 1
ATOM 757 O O . LYS A 1 101 ? -27.330 -2.104 17.652 1.00 76.50 101 LYS A O 1
ATOM 762 N N . LEU A 1 102 ? -26.549 -4.168 18.084 1.00 81.69 102 LEU A N 1
ATOM 763 C CA . LEU A 1 102 ? -25.183 -3.779 18.415 1.00 81.69 102 LEU A CA 1
ATOM 764 C C . LEU A 1 102 ? -24.366 -3.612 17.130 1.00 81.69 102 LEU A C 1
ATOM 766 O O . LEU A 1 102 ? -24.345 -4.514 16.283 1.00 81.69 102 LEU A O 1
ATOM 770 N N . LYS A 1 103 ? -23.665 -2.484 16.994 1.00 84.81 103 LYS A N 1
ATOM 771 C CA . LYS A 1 103 ? -22.699 -2.270 15.910 1.00 84.81 103 LYS A CA 1
ATOM 772 C C . LYS A 1 103 ? -21.324 -1.979 16.493 1.00 84.81 103 LYS A C 1
ATOM 774 O O . LYS A 1 103 ? -21.176 -1.109 17.345 1.00 84.81 103 LYS A O 1
ATOM 779 N N . VAL A 1 104 ? -20.326 -2.692 15.991 1.00 86.75 104 VAL A N 1
ATOM 780 C CA . VAL A 1 104 ? -18.920 -2.505 16.342 1.00 86.75 104 VAL A CA 1
ATOM 781 C C . VAL A 1 104 ? -18.181 -2.105 15.076 1.00 86.75 104 VAL A C 1
ATOM 783 O O . VAL A 1 104 ? -18.213 -2.823 14.075 1.00 86.75 104 VAL A O 1
ATOM 786 N N . PHE A 1 105 ? -17.540 -0.947 15.127 1.00 89.81 105 PHE A N 1
ATOM 787 C CA . PHE A 1 105 ? -16.707 -0.407 14.067 1.00 89.81 105 PHE A CA 1
ATOM 788 C C . PHE A 1 105 ? -15.249 -0.486 14.501 1.00 89.81 105 PHE A C 1
ATOM 790 O O . PHE A 1 105 ? -14.920 -0.006 15.586 1.00 89.81 105 PHE A O 1
ATOM 797 N N . VAL A 1 106 ? -14.387 -1.071 13.669 1.00 89.69 106 VAL A N 1
ATOM 798 C CA . VAL A 1 106 ? -12.949 -1.192 13.961 1.00 89.69 106 VAL A CA 1
ATOM 799 C C . VAL A 1 106 ? -12.121 -0.805 12.746 1.00 89.69 106 VAL A C 1
ATOM 801 O O . VAL A 1 106 ? -12.338 -1.326 11.651 1.00 89.69 106 VAL A O 1
ATOM 804 N N . THR A 1 107 ? -11.161 0.095 12.921 1.00 89.19 107 THR A N 1
ATOM 805 C CA . THR A 1 107 ? -10.237 0.496 11.859 1.00 89.19 107 THR A CA 1
ATOM 806 C C . THR A 1 107 ? -8.986 -0.384 11.832 1.00 89.19 107 THR A C 1
ATOM 808 O O . THR A 1 107 ? -8.552 -0.878 12.867 1.00 89.19 107 THR A O 1
ATOM 811 N N . PRO A 1 108 ? -8.359 -0.568 10.660 1.00 79.75 108 PRO A N 1
ATOM 812 C CA . PRO A 1 108 ? -7.073 -1.260 10.554 1.00 79.75 108 PRO A CA 1
ATOM 813 C C . PRO A 1 108 ? -5.850 -0.421 10.975 1.00 79.75 108 PRO A C 1
ATOM 815 O O . PRO A 1 108 ? -4.753 -0.977 11.015 1.00 79.75 108 PRO A O 1
ATOM 818 N N . PHE A 1 109 ? -6.021 0.881 11.239 1.00 78.38 109 PHE A N 1
ATOM 819 C CA . PHE A 1 109 ? -4.955 1.818 11.622 1.00 78.38 109 PHE A CA 1
ATOM 820 C C . PHE A 1 109 ? -5.453 2.842 12.651 1.00 78.38 109 PHE A C 1
ATOM 822 O O . PHE A 1 109 ? -6.625 3.239 12.620 1.00 78.38 109 PHE A O 1
ATOM 829 N N . GLU A 1 110 ? -4.543 3.301 13.509 1.00 78.94 110 GLU A N 1
ATOM 830 C CA . GLU A 1 110 ? -4.779 4.374 14.479 1.00 78.94 110 GLU A CA 1
ATOM 831 C C . GLU A 1 110 ? -5.078 5.723 13.812 1.00 78.94 110 GLU A C 1
ATOM 833 O O . GLU A 1 110 ? -4.650 5.997 12.688 1.00 78.94 110 GLU A O 1
ATOM 838 N N . GLY A 1 111 ? -5.828 6.584 14.507 1.00 75.38 111 GLY A N 1
ATOM 839 C CA . GLY A 1 111 ? -6.135 7.940 14.041 1.00 75.38 111 GLY A CA 1
ATOM 840 C C . GLY A 1 111 ? -7.137 8.033 12.883 1.00 75.38 111 GLY A C 1
ATOM 841 O O . GLY A 1 111 ? -7.443 9.139 12.434 1.00 75.38 111 GLY A O 1
ATOM 842 N N . MET A 1 112 ? -7.673 6.906 12.407 1.00 77.44 112 MET A N 1
ATOM 843 C CA . MET A 1 112 ? -8.754 6.877 11.418 1.00 77.44 112 MET A CA 1
ATOM 844 C C . MET A 1 112 ? -10.130 6.964 12.088 1.00 77.44 112 MET A C 1
ATOM 846 O O . MET A 1 112 ? -10.342 6.484 13.201 1.00 77.44 112 MET A O 1
ATOM 850 N N . ASP A 1 113 ? -11.101 7.557 11.395 1.00 80.69 113 ASP A N 1
ATOM 851 C CA . ASP A 1 113 ? -12.476 7.652 11.893 1.00 80.69 113 ASP A CA 1
ATOM 852 C C . ASP A 1 113 ? -13.170 6.285 11.780 1.00 80.69 113 ASP A C 1
ATOM 854 O O . ASP A 1 113 ? -13.575 5.867 10.692 1.00 80.69 113 ASP A O 1
ATOM 858 N N . ALA A 1 114 ? -13.324 5.589 12.911 1.00 82.19 114 ALA A N 1
ATOM 859 C CA . ALA A 1 114 ? -13.930 4.260 12.961 1.00 82.19 114 ALA A CA 1
ATOM 860 C C . ALA A 1 114 ? -15.328 4.196 12.341 1.00 82.19 114 ALA A C 1
ATOM 862 O O . ALA A 1 114 ? -15.665 3.209 11.694 1.00 82.19 114 ALA A O 1
ATOM 863 N N . GLU A 1 115 ? -16.131 5.247 12.460 1.00 76.38 115 GLU A N 1
ATOM 864 C CA . GLU A 1 115 ? -17.498 5.244 11.940 1.00 76.38 115 GLU A CA 1
ATOM 865 C C . GLU A 1 115 ? -17.570 5.364 10.417 1.00 76.38 115 GLU A C 1
ATOM 867 O O . GLU A 1 115 ? -18.503 4.853 9.794 1.00 76.38 115 GLU A O 1
ATOM 872 N N . LYS A 1 116 ? -16.592 6.045 9.814 1.00 72.19 116 LYS A N 1
ATOM 873 C CA . LYS A 1 116 ? -16.553 6.290 8.366 1.00 72.19 116 LYS A CA 1
ATOM 874 C C . LYS A 1 116 ? -15.694 5.282 7.618 1.00 72.19 116 LYS A C 1
ATOM 876 O O . LYS A 1 116 ? -16.010 4.939 6.481 1.00 72.19 116 LYS A O 1
ATOM 881 N N . GLU A 1 117 ? -14.608 4.839 8.240 1.00 74.19 117 GLU A N 1
ATOM 882 C CA . GLU A 1 117 ? -13.536 4.079 7.590 1.00 74.19 117 GLU A CA 1
ATOM 883 C C . GLU A 1 117 ? -13.310 2.701 8.228 1.00 74.19 117 GLU A C 1
ATOM 885 O O . GLU A 1 117 ? -12.547 1.888 7.700 1.00 74.19 117 GLU A O 1
ATOM 890 N N . GLY A 1 118 ? -13.982 2.414 9.347 1.00 78.50 118 GLY A N 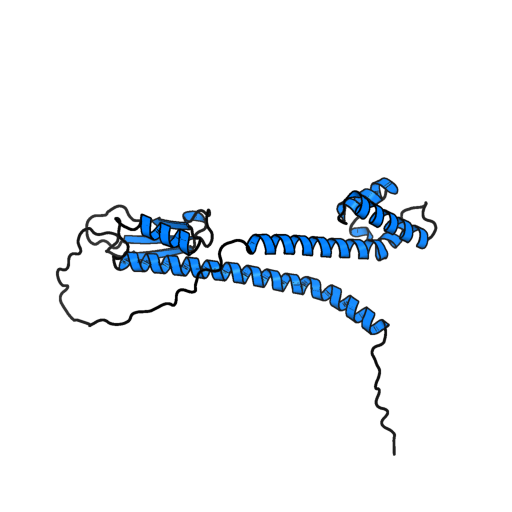1
ATOM 891 C CA . GLY A 1 118 ? -13.889 1.139 10.043 1.00 78.50 118 GLY A CA 1
ATOM 892 C C . GLY A 1 118 ? -14.681 0.015 9.378 1.00 78.50 118 GLY A C 1
ATOM 893 O O . GLY A 1 118 ? -15.704 0.209 8.718 1.00 78.50 118 GLY A O 1
ATOM 894 N N . ILE A 1 119 ? -14.216 -1.211 9.601 1.00 84.00 119 ILE A N 1
ATOM 895 C CA . ILE A 1 119 ? -14.963 -2.426 9.299 1.00 84.00 119 ILE A CA 1
ATOM 896 C C . ILE A 1 119 ? -16.115 -2.524 10.299 1.00 84.00 119 ILE A C 1
ATOM 898 O O . ILE A 1 119 ? -15.895 -2.581 11.508 1.00 84.00 119 ILE A O 1
ATOM 902 N N . LEU A 1 120 ? -17.343 -2.560 9.781 1.00 83.94 120 LEU A N 1
ATOM 903 C CA . LEU A 1 120 ? -18.558 -2.722 10.571 1.00 83.94 120 LEU A CA 1
ATOM 904 C C . LEU A 1 120 ? -18.901 -4.205 10.737 1.00 83.94 120 LEU A C 1
ATOM 906 O O . LEU A 1 120 ? -19.157 -4.910 9.758 1.00 83.94 120 LEU A O 1
ATOM 910 N N . VAL A 1 121 ? -19.027 -4.643 11.985 1.00 82.81 121 VAL A N 1
ATOM 911 C CA . VAL A 1 121 ? -19.713 -5.884 12.350 1.00 82.81 121 VAL A CA 1
ATOM 912 C C . VAL A 1 121 ? -20.976 -5.509 13.120 1.00 82.81 121 VAL A C 1
ATOM 914 O O . VAL A 1 121 ? -20.929 -4.722 14.063 1.00 82.81 121 VAL A O 1
ATOM 917 N N . ALA A 1 122 ? -22.127 -6.057 12.723 1.00 80.56 122 ALA A N 1
ATOM 918 C CA . ALA A 1 122 ? -23.405 -5.805 13.389 1.00 80.56 122 ALA A CA 1
ATOM 919 C C . ALA A 1 122 ? -24.112 -7.114 13.760 1.00 80.56 122 ALA A C 1
ATOM 921 O O . ALA A 1 122 ? -24.128 -8.056 12.969 1.00 80.56 122 ALA A O 1
ATOM 922 N N . SER A 1 123 ? -24.734 -7.152 14.939 1.00 73.94 123 SER A N 1
ATOM 923 C CA . SER A 1 123 ? -25.539 -8.284 15.411 1.00 73.94 123 SER A CA 1
ATOM 924 C C . SER A 1 123 ? -26.723 -7.797 16.236 1.00 73.94 123 SER A C 1
ATOM 926 O O . SER A 1 123 ? -26.652 -6.746 16.863 1.00 73.94 123 SER A O 1
ATOM 928 N N . TYR A 1 124 ? -27.796 -8.585 16.264 1.00 70.25 124 TYR A N 1
ATOM 929 C CA . TYR A 1 124 ? -28.913 -8.377 17.185 1.00 70.25 124 TYR A CA 1
ATOM 930 C C . TYR A 1 124 ? -28.670 -9.168 18.474 1.00 70.25 124 TYR A C 1
ATOM 932 O O . TYR A 1 124 ? -28.216 -10.312 18.400 1.00 70.25 124 TYR A O 1
ATOM 940 N N . THR A 1 125 ? -28.928 -8.576 19.638 1.00 64.44 125 THR A N 1
ATOM 941 C CA . THR A 1 125 ? -28.870 -9.260 20.939 1.00 64.44 125 THR A CA 1
ATOM 942 C C . THR A 1 125 ? -29.826 -8.600 21.932 1.00 64.44 125 THR A C 1
ATOM 944 O O . THR A 1 125 ? -30.073 -7.402 21.845 1.00 64.44 125 THR A O 1
ATOM 947 N N . THR A 1 126 ? -30.397 -9.385 22.847 1.00 54.09 126 THR A N 1
ATOM 948 C CA . THR A 1 126 ? -31.309 -8.898 23.900 1.00 54.09 126 THR A CA 1
ATOM 949 C C . THR A 1 126 ? -30.574 -8.355 25.125 1.00 54.09 126 THR A C 1
ATOM 951 O O . THR A 1 126 ? -31.204 -7.791 26.010 1.00 54.09 126 THR A O 1
ATOM 954 N N . ASN A 1 127 ? -29.253 -8.566 25.198 1.00 56.06 127 ASN A N 1
ATOM 955 C CA . ASN A 1 127 ? -28.460 -8.370 26.413 1.00 56.06 127 ASN A CA 1
ATOM 956 C C . ASN A 1 127 ? -27.403 -7.265 26.267 1.00 56.06 127 ASN A C 1
ATOM 958 O O . ASN A 1 127 ? -26.313 -7.378 26.827 1.00 56.06 127 ASN A O 1
ATOM 962 N N . VAL A 1 128 ? -27.683 -6.213 25.493 1.00 58.47 128 VAL A N 1
ATOM 963 C CA . VAL A 1 128 ? -26.771 -5.066 25.402 1.00 58.47 128 VAL A CA 1
ATOM 964 C C . VAL A 1 128 ? -26.831 -4.302 26.733 1.00 58.47 128 VAL A C 1
ATOM 966 O O . VAL A 1 128 ? -27.697 -3.469 26.945 1.00 58.47 128 VAL A O 1
ATOM 969 N N . PHE A 1 129 ? -25.931 -4.637 27.661 1.00 57.88 129 PHE A N 1
ATOM 970 C CA . PHE A 1 129 ? -25.732 -3.942 28.945 1.00 57.88 129 PHE A CA 1
ATOM 971 C C . PHE A 1 129 ? -26.927 -3.926 29.917 1.00 57.88 129 PHE A C 1
ATOM 973 O O . PHE A 1 129 ? -27.247 -2.894 30.502 1.00 57.88 129 PHE A O 1
ATOM 980 N N . VAL A 1 130 ? -27.554 -5.077 30.171 1.00 48.81 130 VAL A N 1
ATOM 981 C CA . VAL A 1 130 ? -28.644 -5.172 31.163 1.00 48.81 130 VAL A CA 1
ATOM 982 C C . VAL A 1 130 ? -28.085 -5.243 32.593 1.00 48.81 130 VAL A C 1
ATOM 984 O O . VAL A 1 130 ? -27.196 -6.043 32.881 1.00 48.81 130 VAL A O 1
ATOM 987 N N . SER A 1 131 ? -28.634 -4.440 33.513 1.00 43.84 131 SER A N 1
ATOM 988 C CA . SER A 1 131 ? -28.255 -4.396 34.942 1.00 43.84 131 SER A CA 1
ATOM 989 C C . SER A 1 131 ? -28.668 -5.640 35.743 1.00 43.84 131 SER A C 1
ATOM 991 O O . SER A 1 131 ? -28.162 -5.874 36.841 1.00 43.84 131 SER A O 1
ATOM 993 N N . SER A 1 132 ? -29.571 -6.456 35.198 1.00 44.34 132 SER A N 1
ATOM 994 C CA . SER A 1 132 ? -29.912 -7.779 35.716 1.00 44.34 132 SER A CA 1
ATOM 995 C C . SER A 1 132 ? -30.442 -8.661 34.591 1.00 44.34 132 SER A C 1
ATOM 997 O O . SER A 1 132 ? -31.220 -8.214 33.752 1.00 44.34 132 SER A O 1
ATOM 999 N N . ILE A 1 133 ? -30.003 -9.916 34.576 1.00 45.84 133 ILE A N 1
ATOM 1000 C CA . ILE A 1 133 ? -30.513 -10.949 33.679 1.00 45.84 133 ILE A CA 1
ATOM 1001 C C . ILE A 1 133 ? -31.710 -11.586 34.386 1.00 45.84 133 ILE A C 1
ATOM 1003 O O . ILE A 1 133 ? -31.552 -12.126 35.484 1.00 45.84 133 ILE A O 1
ATOM 1007 N N . ASP A 1 134 ? -32.896 -11.539 33.779 1.00 46.25 134 ASP A N 1
ATOM 1008 C CA . ASP A 1 134 ? -34.004 -12.376 34.234 1.00 46.25 134 ASP A CA 1
ATOM 1009 C C . ASP A 1 134 ? -33.660 -13.838 33.917 1.00 46.25 134 ASP A C 1
ATOM 1011 O O . ASP A 1 134 ? -33.689 -14.279 32.770 1.00 46.25 134 ASP A O 1
ATOM 1015 N N . THR A 1 135 ? -33.254 -14.568 34.955 1.00 55.47 135 THR A N 1
ATOM 1016 C CA . THR A 1 135 ? -32.907 -15.993 34.892 1.00 55.47 135 THR A CA 1
ATOM 1017 C C . THR A 1 135 ? -34.125 -16.895 35.093 1.00 55.47 135 THR A C 1
ATOM 1019 O O . THR A 1 135 ? -33.962 -18.108 35.255 1.00 55.47 135 THR A O 1
ATOM 1022 N N . SER A 1 136 ? -35.345 -16.337 35.078 1.00 46.97 136 SER A N 1
ATOM 1023 C CA . SER A 1 136 ? -36.576 -17.126 35.103 1.00 46.97 136 SER A CA 1
ATOM 1024 C C . SER A 1 136 ? -36.544 -18.152 33.960 1.00 46.97 136 SER A C 1
ATOM 1026 O O . SER A 1 136 ? -36.362 -17.770 32.801 1.00 46.97 136 SER A O 1
ATOM 1028 N N . PRO A 1 137 ? -36.660 -19.460 34.252 1.00 41.88 137 PRO A N 1
ATOM 1029 C CA . PRO A 1 137 ? -36.411 -20.484 33.248 1.00 41.88 137 PRO A CA 1
ATOM 1030 C C . PRO A 1 137 ? -37.459 -20.429 32.129 1.00 41.88 137 PRO A C 1
ATOM 1032 O O . PRO A 1 137 ? -38.654 -20.433 32.435 1.00 41.88 137 PRO A O 1
ATOM 1035 N N . PRO A 1 138 ? -37.068 -20.470 30.844 1.00 54.19 138 PRO A N 1
ATOM 1036 C CA . PRO A 1 138 ? -37.989 -20.884 29.801 1.00 54.19 138 PRO A CA 1
ATOM 1037 C C . PRO A 1 138 ? -38.303 -22.373 29.996 1.00 54.19 138 PRO A C 1
ATOM 1039 O O . PRO A 1 138 ? -37.411 -23.192 30.239 1.00 54.19 138 PRO A O 1
ATOM 1042 N N . GLU A 1 139 ? -39.585 -22.730 29.927 1.00 43.75 139 GLU A N 1
ATOM 1043 C CA . GLU A 1 139 ? -40.022 -24.121 29.997 1.00 43.75 139 GLU A CA 1
ATOM 1044 C C . GLU A 1 139 ? -39.369 -24.947 28.876 1.00 43.75 139 GLU A C 1
ATOM 1046 O O . GLU A 1 139 ? -39.690 -24.795 27.700 1.00 43.75 139 GLU A O 1
ATOM 1051 N N . GLY A 1 140 ? -38.500 -25.884 29.263 1.00 38.81 140 GLY A N 1
ATOM 1052 C CA . GLY A 1 140 ? -38.278 -27.115 28.509 1.00 38.81 140 GLY A CA 1
ATOM 1053 C C . GLY A 1 140 ? -36.961 -27.260 27.741 1.00 38.81 140 GLY A C 1
ATOM 1054 O O . GLY A 1 140 ? -36.666 -26.555 26.785 1.00 38.81 140 GLY A O 1
ATOM 1055 N N . THR A 1 141 ? -36.289 -28.363 28.085 1.00 36.47 141 THR A N 1
ATOM 1056 C CA . THR A 1 141 ? -35.250 -29.122 27.360 1.00 36.47 141 THR A CA 1
ATOM 1057 C C . THR A 1 141 ? -33.824 -28.570 27.380 1.00 36.47 141 THR A C 1
ATOM 1059 O O . THR A 1 141 ? -33.459 -27.622 26.698 1.00 36.47 141 THR A O 1
ATOM 1062 N N . GLY A 1 142 ? -33.003 -29.229 28.203 1.00 41.94 142 GLY A N 1
ATOM 1063 C CA . GLY A 1 142 ? -31.597 -28.917 28.400 1.00 41.94 142 GLY A CA 1
ATOM 1064 C C . GLY A 1 142 ? -30.679 -29.353 27.262 1.00 41.94 142 GLY A C 1
ATOM 1065 O O . GLY A 1 142 ? -30.981 -30.246 26.474 1.00 41.94 142 GLY A O 1
ATOM 1066 N N . GLY A 1 143 ? -29.496 -28.749 27.268 1.00 33.19 143 GLY A N 1
ATOM 1067 C CA . GLY A 1 143 ? -28.322 -29.179 26.524 1.00 33.19 143 GLY A CA 1
ATOM 1068 C C . GLY A 1 143 ? -27.086 -28.619 27.218 1.00 33.19 143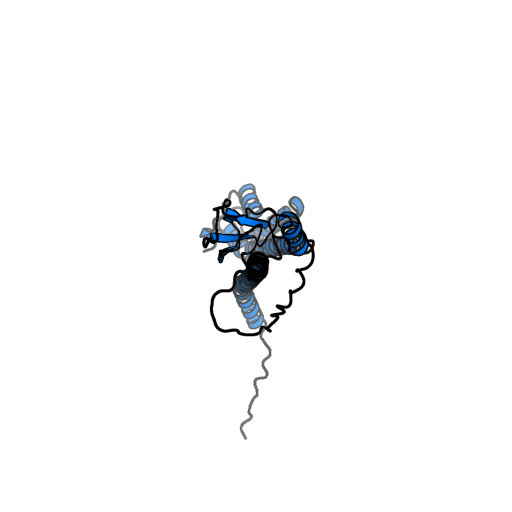 GLY A C 1
ATOM 1069 O O . GLY A 1 143 ? -26.904 -27.407 27.267 1.00 33.19 143 GLY A O 1
ATOM 1070 N N . GLY A 1 144 ? -26.290 -29.503 27.823 1.00 33.41 144 GLY A N 1
ATOM 1071 C CA . GLY A 1 144 ? -25.035 -29.164 28.490 1.00 33.41 144 GLY A CA 1
ATOM 1072 C C . GLY A 1 144 ? -23.995 -28.628 27.506 1.00 33.41 144 GLY A C 1
ATOM 1073 O O . GLY A 1 144 ? -23.940 -29.047 26.351 1.00 33.41 144 GLY A O 1
ATOM 1074 N N . GLY A 1 145 ? -23.189 -27.677 27.975 1.00 38.97 145 GLY A N 1
ATOM 1075 C CA . GLY A 1 145 ? -22.160 -27.024 27.174 1.00 38.97 145 GLY A CA 1
ATOM 1076 C C . GLY A 1 145 ? -20.915 -27.876 26.932 1.00 38.97 145 GLY A C 1
ATOM 1077 O O . GLY A 1 145 ? -20.663 -28.845 27.643 1.00 38.97 145 GLY A O 1
ATOM 1078 N N . ALA A 1 146 ? -20.127 -27.460 25.940 1.00 35.91 146 ALA A N 1
ATOM 1079 C CA . ALA A 1 146 ? -18.663 -27.362 25.954 1.00 35.91 146 ALA A CA 1
ATOM 1080 C C . ALA A 1 146 ? -18.175 -27.073 24.526 1.00 35.91 146 ALA A C 1
ATOM 1082 O O . ALA A 1 146 ? -18.556 -27.765 23.585 1.00 35.91 146 ALA A O 1
ATOM 1083 N N . GLY A 1 147 ? -17.301 -26.082 24.368 1.00 33.12 147 GLY A N 1
ATOM 1084 C CA . GLY A 1 147 ? -16.644 -25.823 23.091 1.00 33.12 147 GLY A CA 1
ATOM 1085 C C . GLY A 1 147 ? -15.956 -24.471 23.047 1.00 33.12 147 GLY A C 1
ATOM 1086 O O . GLY A 1 147 ? -16.373 -23.599 22.295 1.00 33.12 147 GLY A O 1
ATOM 1087 N N . GLY A 1 148 ? -14.922 -24.293 23.875 1.00 43.00 148 GLY A N 1
ATOM 1088 C CA . GLY A 1 148 ? -13.991 -23.179 23.740 1.00 43.00 148 GLY A CA 1
ATOM 1089 C C . GLY A 1 148 ? -13.331 -23.212 22.363 1.00 43.00 148 GLY A C 1
ATOM 1090 O O . GLY A 1 148 ? -12.631 -24.165 22.025 1.00 43.00 148 GLY A O 1
ATOM 1091 N N . GLY A 1 149 ? -13.576 -22.173 21.570 1.00 31.75 149 GLY A N 1
ATOM 1092 C CA . GLY A 1 149 ? -12.850 -21.892 20.341 1.00 31.75 149 GLY A CA 1
ATOM 1093 C C . GLY A 1 149 ? -11.698 -20.955 20.656 1.00 31.75 149 GLY A C 1
ATOM 1094 O O . GLY A 1 149 ? -11.857 -19.742 20.584 1.00 31.75 149 GLY A O 1
ATOM 1095 N N . GLY A 1 150 ? -10.548 -21.519 21.025 1.00 38.19 150 GLY A N 1
ATOM 1096 C CA . GLY A 1 150 ? -9.284 -20.790 21.040 1.00 38.19 150 GLY A CA 1
ATOM 1097 C C . GLY A 1 150 ? -8.895 -20.437 19.607 1.00 38.19 150 GLY A C 1
ATOM 1098 O O . GLY A 1 150 ? -8.213 -21.211 18.939 1.00 38.19 150 GLY A O 1
ATOM 1099 N N . GLY A 1 151 ? -9.368 -19.291 19.121 1.00 33.31 151 GLY A N 1
ATOM 1100 C CA . GLY A 1 151 ? -8.778 -18.633 17.966 1.00 33.31 151 GLY A CA 1
ATOM 1101 C C . GLY A 1 151 ? -7.425 -18.102 18.405 1.00 33.31 151 GLY A C 1
ATOM 1102 O O . GLY A 1 151 ? -7.369 -17.154 19.181 1.00 33.31 151 GLY A O 1
ATOM 1103 N N . GLY A 1 152 ? -6.348 -18.765 17.980 1.00 36.12 152 GLY A N 1
ATOM 1104 C CA . GLY A 1 152 ? -4.991 -18.280 18.202 1.00 36.12 152 GLY A CA 1
ATOM 1105 C C . GLY A 1 152 ? -4.903 -16.833 17.737 1.00 36.12 152 GLY A C 1
ATOM 1106 O O . GLY A 1 152 ? -5.109 -16.539 16.561 1.00 36.12 152 GLY A O 1
ATOM 1107 N N . ILE A 1 153 ? -4.663 -15.944 18.691 1.00 47.41 153 ILE A N 1
ATOM 1108 C CA . ILE A 1 153 ? -4.397 -14.541 18.438 1.00 47.41 153 ILE A CA 1
ATOM 1109 C C . ILE A 1 153 ? -3.017 -14.529 17.784 1.00 47.41 153 ILE A C 1
ATOM 1111 O O . ILE A 1 153 ? -2.023 -14.845 18.437 1.00 47.41 153 ILE A O 1
ATOM 1115 N N . GLU A 1 154 ? -2.955 -14.275 16.475 1.00 50.28 154 GLU A N 1
ATOM 1116 C CA . GLU A 1 154 ? -1.677 -13.951 15.847 1.00 50.28 154 GLU A CA 1
ATOM 1117 C C . GLU A 1 154 ? -1.119 -12.725 16.567 1.00 50.28 154 GLU A C 1
ATOM 1119 O O . GLU A 1 154 ? -1.798 -11.700 16.666 1.00 50.28 154 GLU A O 1
ATOM 1124 N N . GLU A 1 155 ? 0.096 -12.865 17.100 1.00 47.78 155 GLU A N 1
ATOM 1125 C CA . GLU A 1 155 ? 0.825 -11.779 17.745 1.00 47.78 155 GLU A CA 1
ATOM 1126 C C . GLU A 1 155 ? 0.809 -10.532 16.847 1.00 47.78 155 GLU A C 1
ATOM 1128 O O . GLU A 1 155 ? 0.928 -10.652 15.614 1.00 47.78 155 GLU A O 1
ATOM 1133 N N . PRO A 1 156 ? 0.629 -9.338 17.442 1.00 53.31 156 PRO A N 1
ATOM 1134 C CA . PRO A 1 156 ? 0.554 -8.107 16.680 1.00 53.31 156 PRO A CA 1
ATOM 1135 C C . PRO A 1 156 ? 1.810 -7.968 15.808 1.00 53.31 156 PRO A C 1
ATOM 1137 O O . PRO A 1 156 ? 2.917 -8.291 16.249 1.00 53.31 156 PRO A O 1
ATOM 1140 N N . PRO A 1 157 ? 1.667 -7.530 14.544 1.00 52.88 157 PRO A N 1
ATOM 1141 C CA . PRO A 1 157 ? 2.829 -7.205 13.728 1.00 52.88 157 PRO A CA 1
ATOM 1142 C C . PRO A 1 157 ? 3.688 -6.159 14.464 1.00 52.88 157 PRO A C 1
ATOM 1144 O O . PRO A 1 157 ? 3.122 -5.301 15.143 1.00 52.88 157 PRO A O 1
ATOM 1147 N N . PRO A 1 158 ? 5.025 -6.243 14.349 1.00 46.94 158 PRO A N 1
ATOM 1148 C CA . PRO A 1 158 ? 5.957 -5.480 15.174 1.00 46.94 158 PRO A CA 1
ATOM 1149 C C . PRO A 1 158 ? 5.679 -3.971 15.154 1.00 46.94 158 PRO A C 1
ATOM 1151 O O . PRO A 1 158 ? 5.266 -3.416 14.132 1.00 46.94 158 PRO A O 1
ATOM 1154 N N . GLU A 1 159 ? 5.912 -3.341 16.309 1.00 46.53 159 GLU A N 1
ATOM 1155 C CA . GLU A 1 159 ? 5.762 -1.905 16.548 1.00 46.53 159 GLU A CA 1
ATOM 1156 C C . GLU A 1 159 ? 6.547 -1.066 15.531 1.00 46.53 159 GLU A C 1
ATOM 1158 O O . GLU A 1 159 ? 7.685 -1.374 15.166 1.00 46.53 159 GLU A O 1
ATOM 1163 N N . GLY A 1 160 ? 5.895 0.010 15.085 1.00 56.09 160 GLY A N 1
ATOM 1164 C CA . GLY A 1 160 ? 6.337 0.916 14.035 1.00 56.09 160 GLY A CA 1
ATOM 1165 C C . GLY A 1 160 ? 7.781 1.395 14.179 1.00 56.09 160 GLY A C 1
ATOM 1166 O O . GLY A 1 160 ? 8.114 2.224 15.019 1.00 56.09 160 GLY A O 1
ATOM 1167 N N . SER A 1 161 ? 8.613 0.904 13.268 1.00 48.62 161 SER A N 1
ATOM 1168 C CA . SER A 1 161 ? 9.811 1.582 12.751 1.00 48.62 161 SER A CA 1
ATOM 1169 C C . SER A 1 161 ? 10.117 1.140 11.313 1.00 48.62 161 SER A C 1
ATOM 1171 O O . SER A 1 161 ? 10.735 1.880 10.556 1.00 48.62 161 SER A O 1
ATOM 1173 N N . ASP A 1 162 ? 9.573 -0.004 10.887 1.00 54.03 162 ASP A N 1
ATOM 1174 C CA . ASP A 1 162 ? 9.832 -0.561 9.559 1.00 54.03 162 ASP A CA 1
ATOM 1175 C C . ASP A 1 162 ? 9.043 0.122 8.423 1.00 54.03 162 ASP A C 1
ATOM 1177 O O . ASP A 1 162 ? 9.533 0.204 7.297 1.00 54.03 162 ASP A O 1
ATOM 1181 N N . GLU A 1 163 ? 7.816 0.606 8.666 1.00 50.31 163 GLU A N 1
ATOM 1182 C CA . GLU A 1 163 ? 6.939 1.120 7.595 1.00 50.31 163 GLU A CA 1
ATOM 1183 C C . GLU A 1 163 ? 7.509 2.395 6.939 1.00 50.31 163 GLU A C 1
ATOM 1185 O O . GLU A 1 163 ? 7.554 2.484 5.708 1.00 50.31 163 GLU A O 1
ATOM 1190 N N . ASP A 1 164 ? 8.049 3.327 7.729 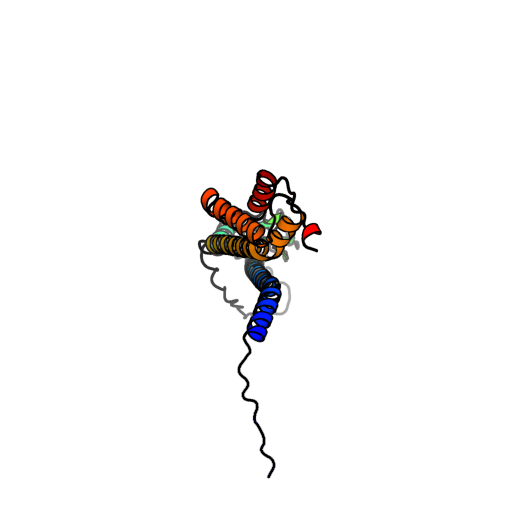1.00 54.12 164 ASP A N 1
ATOM 1191 C CA . ASP A 1 164 ? 8.703 4.538 7.215 1.00 54.12 164 ASP A CA 1
ATOM 1192 C C . ASP A 1 164 ? 10.008 4.216 6.469 1.00 54.12 164 ASP A C 1
ATOM 1194 O O . ASP A 1 164 ? 10.314 4.829 5.439 1.00 54.12 164 ASP A O 1
ATOM 1198 N N . ASP A 1 165 ? 10.753 3.209 6.926 1.00 57.84 165 ASP A N 1
ATOM 1199 C CA . ASP A 1 165 ? 11.995 2.762 6.295 1.00 57.84 165 ASP A CA 1
ATOM 1200 C C . ASP A 1 165 ? 11.743 2.070 4.948 1.00 57.84 165 ASP A C 1
ATOM 1202 O O . ASP A 1 165 ? 12.468 2.322 3.977 1.00 57.84 165 ASP A O 1
ATOM 1206 N N . TYR A 1 166 ? 10.664 1.287 4.830 1.00 56.22 166 TYR A N 1
ATOM 1207 C CA . TYR A 1 166 ? 10.244 0.683 3.563 1.00 56.22 166 TYR A CA 1
ATOM 1208 C C . TYR A 1 166 ? 9.820 1.732 2.534 1.00 56.22 166 TYR A C 1
ATOM 1210 O O . TYR A 1 166 ? 10.252 1.661 1.379 1.00 56.22 166 TYR A O 1
ATOM 1218 N N . TRP A 1 167 ? 9.012 2.723 2.921 1.00 53.34 167 TRP A N 1
ATOM 1219 C CA . TRP A 1 167 ? 8.578 3.783 2.004 1.00 53.34 167 TRP A CA 1
ATOM 1220 C C . TRP A 1 167 ? 9.726 4.709 1.605 1.00 53.34 167 TRP A C 1
ATOM 1222 O O . TRP A 1 167 ? 9.838 5.089 0.435 1.00 53.34 167 TRP A O 1
ATOM 1232 N N . ASN A 1 168 ? 10.626 5.025 2.536 1.00 66.25 168 ASN A N 1
ATOM 1233 C CA . ASN A 1 168 ? 11.816 5.819 2.249 1.00 66.25 168 ASN A CA 1
ATOM 1234 C C . ASN A 1 168 ? 12.779 5.082 1.316 1.00 66.25 168 ASN A C 1
ATOM 1236 O O . ASN A 1 168 ? 13.282 5.674 0.355 1.00 66.25 168 ASN A O 1
ATOM 1240 N N . TRP A 1 169 ? 13.007 3.788 1.536 1.00 65.69 169 TRP A N 1
ATOM 1241 C CA . TRP A 1 169 ? 13.795 2.959 0.628 1.00 65.69 169 TRP A CA 1
ATOM 1242 C C . TRP A 1 169 ? 13.121 2.805 -0.745 1.00 65.69 169 TRP A C 1
ATOM 1244 O O . TRP A 1 169 ? 13.787 2.958 -1.769 1.00 65.69 169 TRP A O 1
ATOM 1254 N N . TYR A 1 170 ? 11.803 2.597 -0.792 1.00 55.41 170 TYR A N 1
ATOM 1255 C CA . TYR A 1 170 ? 11.033 2.480 -2.034 1.00 55.41 170 TYR A CA 1
ATOM 1256 C C . TYR A 1 170 ? 11.079 3.764 -2.864 1.00 55.41 170 TYR A C 1
ATOM 1258 O O . TYR A 1 170 ? 11.343 3.724 -4.065 1.00 55.41 170 TYR A O 1
ATOM 1266 N N . ASN A 1 171 ? 10.894 4.920 -2.231 1.00 65.75 171 ASN A N 1
ATOM 1267 C CA . ASN A 1 171 ? 10.990 6.207 -2.911 1.00 65.75 171 ASN A CA 1
ATOM 1268 C C . 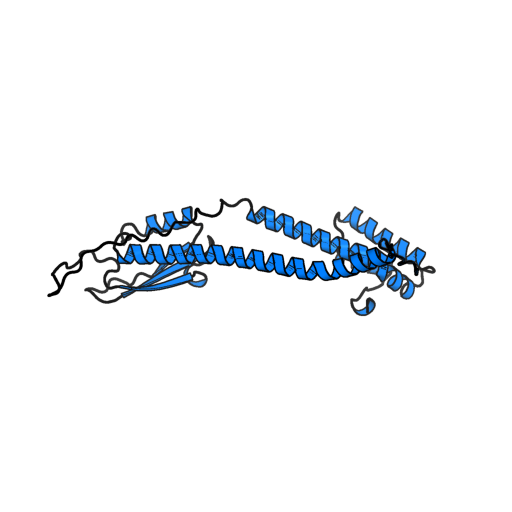ASN A 1 171 ? 12.419 6.474 -3.401 1.00 65.75 171 ASN A C 1
ATOM 1270 O O . ASN A 1 171 ? 12.602 6.980 -4.510 1.00 65.75 171 ASN A O 1
ATOM 1274 N N . ARG A 1 172 ? 13.446 6.070 -2.639 1.00 66.62 172 ARG A N 1
ATOM 1275 C CA . ARG A 1 172 ? 14.846 6.105 -3.099 1.00 66.62 172 ARG A CA 1
ATOM 1276 C C . ARG A 1 172 ? 15.076 5.183 -4.299 1.00 66.62 172 ARG A C 1
ATOM 1278 O O . ARG A 1 172 ? 15.751 5.592 -5.241 1.00 66.62 172 ARG A O 1
ATOM 1285 N N . LEU A 1 173 ? 14.482 3.990 -4.306 1.00 61.53 173 LEU A N 1
ATOM 1286 C CA . LEU A 1 173 ? 14.572 3.025 -5.403 1.00 61.53 173 LEU A CA 1
ATOM 1287 C C . LEU A 1 173 ? 13.843 3.507 -6.665 1.00 61.53 173 LEU A C 1
ATOM 1289 O O . LEU A 1 173 ? 14.376 3.424 -7.766 1.00 61.53 173 LEU A O 1
ATOM 1293 N N . LEU A 1 174 ? 12.635 4.050 -6.539 1.00 64.06 174 LEU A N 1
ATOM 1294 C CA . LEU A 1 174 ? 11.921 4.621 -7.680 1.00 64.06 174 LEU A CA 1
ATOM 1295 C C . LEU A 1 174 ? 12.658 5.826 -8.262 1.00 64.06 174 LEU A C 1
ATOM 1297 O O . LEU A 1 174 ? 12.724 5.977 -9.482 1.00 64.06 174 LEU A O 1
ATOM 1301 N N . ASN A 1 175 ? 13.222 6.679 -7.408 1.00 66.81 175 ASN A N 1
ATOM 1302 C CA . ASN A 1 175 ? 14.009 7.821 -7.857 1.00 66.81 175 ASN A CA 1
ATOM 1303 C C . ASN A 1 175 ? 15.308 7.374 -8.541 1.00 66.81 175 ASN A C 1
ATOM 1305 O O . ASN A 1 175 ? 15.677 7.965 -9.555 1.00 66.81 175 ASN A O 1
ATOM 1309 N N . SER A 1 176 ? 15.954 6.301 -8.070 1.00 63.94 176 SER A N 1
ATOM 1310 C CA . SER A 1 176 ? 17.126 5.736 -8.747 1.00 63.94 176 SER A CA 1
ATOM 1311 C C . SER A 1 176 ? 16.761 5.095 -10.090 1.00 63.94 176 SER A C 1
ATOM 1313 O O . SER A 1 176 ? 17.435 5.355 -11.083 1.00 63.94 176 SER A O 1
ATOM 1315 N N . LEU A 1 177 ? 15.649 4.360 -10.182 1.00 60.19 177 LEU A N 1
ATOM 1316 C CA . LEU A 1 177 ? 15.162 3.783 -11.443 1.00 60.19 177 LEU A CA 1
ATOM 1317 C C . LEU A 1 177 ? 14.769 4.857 -12.467 1.00 60.19 177 LEU A C 1
ATOM 1319 O O . LEU A 1 177 ? 15.103 4.745 -13.647 1.00 60.19 177 LEU A O 1
ATOM 1323 N N . ARG A 1 178 ? 14.105 5.933 -12.027 1.00 70.06 178 ARG A N 1
ATOM 1324 C CA . ARG A 1 178 ? 13.784 7.086 -12.883 1.00 70.06 178 ARG A CA 1
ATOM 1325 C C . ARG A 1 178 ? 15.048 7.788 -13.374 1.00 70.06 178 ARG A C 1
ATOM 1327 O O . ARG A 1 178 ? 15.129 8.101 -14.558 1.00 70.06 178 ARG A O 1
ATOM 1334 N N . ALA A 1 179 ? 16.043 7.982 -12.508 1.00 72.31 179 ALA A N 1
ATOM 1335 C CA . ALA A 1 179 ? 17.333 8.550 -12.893 1.00 72.31 179 ALA A CA 1
ATOM 1336 C C . ALA A 1 179 ? 18.045 7.681 -13.944 1.00 72.31 179 ALA A C 1
ATOM 1338 O O . ALA A 1 179 ? 18.521 8.210 -14.945 1.00 72.31 179 ALA A O 1
ATOM 1339 N N . VAL A 1 180 ? 18.046 6.353 -13.776 1.00 73.19 180 VAL A N 1
ATOM 1340 C CA . VAL A 1 180 ? 18.609 5.410 -14.760 1.00 73.19 180 VAL A CA 1
ATOM 1341 C C . VAL A 1 180 ? 17.893 5.520 -16.108 1.00 73.19 180 VAL A C 1
ATOM 1343 O O . VAL A 1 180 ? 18.555 5.608 -17.141 1.00 73.19 180 VAL A O 1
ATOM 1346 N N . GLY A 1 181 ? 16.559 5.593 -16.117 1.00 75.06 181 GLY A N 1
ATOM 1347 C CA . GLY A 1 181 ? 15.787 5.790 -17.349 1.00 75.06 181 GLY A CA 1
ATOM 1348 C C . GLY A 1 181 ? 16.138 7.093 -18.076 1.00 75.06 181 GLY A C 1
ATOM 1349 O O . GLY A 1 181 ? 16.296 7.096 -19.296 1.00 75.06 181 GLY A O 1
ATOM 1350 N N . VAL A 1 182 ? 16.336 8.187 -17.331 1.00 77.56 182 VAL A N 1
ATOM 1351 C CA . VAL A 1 182 ? 16.767 9.479 -17.890 1.00 77.56 182 VAL A CA 1
ATOM 1352 C C . VAL A 1 182 ? 18.187 9.400 -18.446 1.00 77.56 182 VAL A C 1
ATOM 1354 O O . VAL A 1 182 ? 18.421 9.905 -19.538 1.00 77.56 182 VAL A O 1
ATOM 1357 N N . ILE A 1 183 ? 19.117 8.735 -17.753 1.00 78.94 183 ILE A N 1
ATOM 1358 C CA . ILE A 1 183 ? 20.496 8.538 -18.231 1.00 78.94 183 ILE A CA 1
ATOM 1359 C C . ILE A 1 183 ? 20.502 7.744 -19.541 1.00 78.94 183 ILE A C 1
ATOM 1361 O O . ILE A 1 183 ? 21.166 8.143 -20.495 1.00 78.94 183 ILE A O 1
ATOM 1365 N N . ILE A 1 184 ? 19.736 6.652 -19.620 1.00 78.25 184 ILE A N 1
ATOM 1366 C CA . ILE A 1 184 ? 19.646 5.833 -20.835 1.00 78.25 184 ILE A CA 1
ATOM 1367 C C . ILE A 1 184 ? 19.093 6.663 -21.997 1.00 78.25 184 ILE A C 1
ATOM 1369 O O . ILE A 1 184 ? 19.692 6.677 -23.071 1.00 78.25 184 ILE A O 1
ATOM 1373 N N . LEU A 1 185 ? 17.996 7.398 -21.789 1.00 77.06 185 LEU A N 1
ATOM 1374 C CA . LEU A 1 185 ? 17.418 8.281 -22.810 1.00 77.06 185 LEU A CA 1
ATOM 1375 C C . LEU A 1 185 ? 18.399 9.370 -23.254 1.00 77.06 185 LEU A C 1
ATOM 1377 O O . LEU A 1 185 ? 18.550 9.608 -24.454 1.00 77.06 185 LEU A O 1
ATOM 1381 N N . ALA A 1 186 ? 19.079 9.996 -22.295 1.00 79.19 186 ALA A N 1
ATOM 1382 C CA . ALA A 1 186 ? 20.043 11.060 -22.525 1.00 79.19 186 ALA A CA 1
ATOM 1383 C C . ALA A 1 186 ? 21.283 10.586 -23.296 1.00 79.19 186 ALA A C 1
ATOM 1385 O O . ALA A 1 186 ? 21.838 11.371 -24.050 1.00 79.19 186 ALA A O 1
ATOM 1386 N N . LEU A 1 187 ? 21.684 9.318 -23.168 1.00 79.88 187 LEU A N 1
ATOM 1387 C CA . LEU A 1 187 ? 22.834 8.756 -23.887 1.00 79.88 187 LEU A CA 1
ATOM 1388 C C . LEU A 1 187 ? 22.481 8.102 -25.232 1.00 79.88 187 LEU A C 1
ATOM 1390 O O . LEU A 1 187 ? 23.384 7.829 -26.019 1.00 79.88 187 LEU A O 1
ATOM 1394 N N . THR A 1 188 ? 21.201 7.829 -25.506 1.00 76.38 188 THR A N 1
ATOM 1395 C CA . THR A 1 188 ? 20.786 7.064 -26.699 1.00 76.38 188 THR A CA 1
ATOM 1396 C C . THR A 1 188 ? 19.928 7.873 -27.664 1.00 76.38 188 THR A C 1
ATOM 1398 O O . THR A 1 188 ? 20.313 8.057 -28.814 1.00 76.38 188 THR A O 1
ATOM 1401 N N . ILE A 1 189 ? 18.777 8.374 -27.213 1.00 79.38 189 ILE A N 1
ATOM 1402 C CA . ILE A 1 189 ? 17.761 8.971 -28.091 1.00 79.38 189 ILE A CA 1
ATOM 1403 C C . ILE A 1 189 ? 17.871 10.499 -28.107 1.00 79.38 189 ILE A C 1
ATOM 1405 O O . ILE A 1 189 ? 17.784 11.117 -29.166 1.00 79.38 189 ILE A O 1
ATOM 1409 N N . VAL A 1 190 ? 18.116 11.133 -26.960 1.00 81.94 190 VAL A N 1
ATOM 1410 C CA . VAL A 1 190 ? 18.255 12.597 -26.880 1.00 81.94 190 VAL A CA 1
ATOM 1411 C C . VAL A 1 190 ? 19.388 13.149 -27.760 1.00 81.94 190 VAL A C 1
ATOM 1413 O O . VAL A 1 190 ? 19.148 14.170 -28.402 1.00 81.94 190 VAL A O 1
ATOM 1416 N N . PRO A 1 191 ? 20.574 12.518 -27.877 1.00 84.88 191 PRO A N 1
ATOM 1417 C CA . PRO A 1 191 ? 21.631 13.001 -28.767 1.00 84.88 191 PRO A CA 1
ATOM 1418 C C . PRO A 1 191 ? 21.173 13.059 -30.226 1.00 84.88 191 PRO A C 1
ATOM 1420 O O . PRO A 1 191 ? 21.503 13.996 -30.943 1.00 84.88 191 PRO A O 1
ATOM 1423 N N . ILE A 1 192 ? 20.350 12.095 -30.648 1.00 81.38 192 ILE A N 1
ATOM 1424 C CA . ILE A 1 192 ? 19.787 12.041 -32.001 1.00 81.38 192 ILE A CA 1
ATOM 1425 C C . ILE A 1 192 ? 18.821 13.213 -32.213 1.00 81.38 192 ILE A C 1
ATOM 1427 O O . ILE A 1 192 ? 18.890 13.902 -33.227 1.00 81.38 192 ILE A O 1
ATOM 1431 N N . VAL A 1 193 ? 17.953 13.485 -31.235 1.00 81.50 193 VAL A N 1
ATOM 1432 C CA . VAL A 1 193 ? 16.994 14.601 -31.300 1.00 81.50 193 VAL A CA 1
ATOM 1433 C C . VAL A 1 193 ? 17.705 15.957 -31.279 1.00 81.50 193 VAL A C 1
ATOM 1435 O O . VAL A 1 193 ? 17.329 16.851 -32.035 1.00 81.50 193 VAL A O 1
ATOM 1438 N N . LEU A 1 194 ? 18.732 16.116 -30.440 1.00 83.44 194 LEU A N 1
ATOM 1439 C CA . LEU A 1 194 ? 19.531 17.342 -30.367 1.00 83.44 194 LEU A CA 1
ATOM 1440 C C . LEU A 1 194 ? 20.293 17.590 -31.665 1.00 83.44 194 LEU A C 1
ATOM 1442 O O . LEU A 1 194 ? 20.273 18.709 -32.162 1.00 83.44 194 LEU A O 1
ATOM 1446 N N . TRP A 1 195 ? 20.888 16.550 -32.245 1.00 83.31 195 TRP A N 1
ATOM 1447 C CA . TRP A 1 195 ? 21.567 16.651 -33.533 1.00 83.31 195 TRP A CA 1
ATOM 1448 C C . TRP A 1 195 ? 20.628 17.108 -34.660 1.00 83.31 195 TRP A C 1
ATOM 1450 O O . TRP A 1 195 ? 21.009 17.922 -35.491 1.00 83.31 195 TRP A O 1
ATOM 1460 N N . ILE A 1 196 ? 19.377 16.636 -34.670 1.00 82.94 196 ILE A N 1
ATOM 1461 C CA . ILE A 1 196 ? 18.390 17.029 -35.690 1.00 82.94 196 ILE A CA 1
ATOM 1462 C C . ILE A 1 196 ? 17.879 18.462 -35.477 1.00 82.94 196 ILE A C 1
ATOM 1464 O O . ILE A 1 196 ? 17.550 19.147 -36.443 1.00 82.94 196 ILE A O 1
ATOM 1468 N N . LYS A 1 197 ? 17.741 18.902 -34.221 1.00 82.50 197 LYS A N 1
ATOM 1469 C CA . LYS A 1 197 ? 17.054 20.159 -33.885 1.00 82.50 197 LYS A CA 1
ATOM 1470 C C . LYS A 1 197 ? 17.974 21.346 -33.623 1.00 82.50 197 LYS A C 1
ATOM 1472 O O . LYS A 1 197 ? 17.476 22.468 -33.628 1.00 82.50 197 LYS A O 1
ATOM 1477 N N . VAL A 1 198 ? 19.257 21.126 -33.353 1.00 84.69 198 VAL A N 1
ATOM 1478 C CA . VAL A 1 198 ? 20.188 22.192 -32.975 1.00 84.69 198 VAL A CA 1
ATOM 1479 C C . VAL A 1 198 ? 21.252 22.356 -34.052 1.00 84.69 198 VAL A C 1
ATOM 1481 O O . VAL A 1 198 ? 22.136 21.518 -34.197 1.00 84.69 198 VAL A O 1
ATOM 1484 N N . GLU A 1 199 ? 21.189 23.472 -34.777 1.00 78.38 199 GLU A N 1
ATOM 1485 C CA . GLU A 1 199 ? 22.100 23.770 -35.893 1.00 78.38 199 GLU A CA 1
ATOM 1486 C C . GLU A 1 199 ? 23.567 23.934 -35.455 1.00 78.38 199 GLU A C 1
ATOM 1488 O O . GLU A 1 199 ? 24.477 23.696 -36.242 1.00 78.38 199 GLU A O 1
ATOM 1493 N N . GLU A 1 200 ? 23.817 24.282 -34.188 1.00 80.00 200 GLU A N 1
ATOM 1494 C CA . GLU A 1 200 ? 25.170 24.424 -33.626 1.00 80.00 200 GLU A CA 1
ATOM 1495 C C . GLU A 1 200 ? 25.896 23.076 -33.447 1.00 80.00 200 GLU A C 1
ATOM 1497 O O . GLU A 1 200 ? 27.127 23.032 -33.336 1.00 80.00 200 GLU A O 1
ATOM 1502 N N . LEU A 1 201 ? 25.152 21.964 -33.437 1.00 82.56 201 LEU A N 1
ATOM 1503 C CA . LEU A 1 201 ? 25.686 20.619 -33.253 1.00 82.56 201 LEU A CA 1
ATOM 1504 C C . LEU A 1 201 ? 25.853 19.909 -34.595 1.00 82.56 201 LEU A C 1
ATOM 1506 O O . LEU A 1 201 ? 24.964 19.228 -35.097 1.00 82.56 201 LEU A O 1
ATOM 1510 N N . HIS A 1 202 ? 27.047 20.056 -35.158 1.00 76.62 202 HIS A N 1
ATOM 1511 C CA . HIS A 1 202 ? 27.370 19.615 -36.512 1.00 76.62 202 HIS A CA 1
ATOM 1512 C C . HIS A 1 202 ? 27.516 18.093 -36.627 1.00 76.62 202 HIS A C 1
ATOM 1514 O O . HIS A 1 202 ? 27.212 17.519 -37.676 1.00 76.62 202 HIS A O 1
ATOM 1520 N N . THR A 1 203 ? 27.969 17.423 -35.562 1.00 80.81 203 THR A N 1
ATOM 1521 C CA . THR A 1 203 ? 28.142 15.968 -35.549 1.00 80.81 203 THR A CA 1
ATOM 1522 C C . THR A 1 203 ? 27.300 15.293 -34.461 1.00 80.81 203 THR A C 1
ATOM 1524 O O . THR A 1 203 ? 27.054 15.872 -33.401 1.00 80.81 203 THR A O 1
ATOM 1527 N N . PRO A 1 204 ? 26.899 14.023 -34.663 1.00 73.62 204 PRO A N 1
ATOM 1528 C CA . PRO A 1 204 ? 26.212 13.249 -33.626 1.00 73.62 204 PRO A CA 1
ATOM 1529 C C . PRO A 1 204 ? 27.075 13.044 -32.368 1.00 73.62 204 PRO A C 1
ATOM 1531 O O . PRO A 1 204 ? 26.541 12.841 -31.279 1.00 73.62 204 PRO A O 1
ATOM 1534 N N . ILE A 1 205 ? 28.405 13.129 -32.498 1.00 74.81 205 ILE A N 1
ATOM 1535 C CA . ILE A 1 205 ? 29.339 13.061 -31.367 1.00 74.81 205 ILE A CA 1
ATOM 1536 C C . ILE A 1 205 ? 29.233 14.329 -30.515 1.00 74.81 205 ILE A C 1
ATOM 1538 O O . ILE A 1 205 ? 29.166 14.227 -29.291 1.00 74.81 205 ILE A O 1
ATOM 1542 N N . ASP A 1 206 ? 29.130 15.505 -31.137 1.00 79.25 206 ASP A N 1
ATOM 1543 C CA . ASP A 1 206 ? 28.927 16.765 -30.413 1.00 79.25 206 ASP A CA 1
ATOM 1544 C C . ASP A 1 206 ? 27.615 16.727 -29.619 1.00 79.25 206 ASP A C 1
ATOM 1546 O O . ASP A 1 206 ? 27.558 17.192 -28.480 1.00 79.25 206 ASP A O 1
ATOM 1550 N N . ALA A 1 207 ? 26.569 16.113 -30.185 1.00 81.19 207 ALA A N 1
ATOM 1551 C CA . ALA A 1 207 ? 25.265 15.983 -29.532 1.00 81.19 207 ALA A CA 1
ATOM 1552 C C . ALA A 1 207 ? 25.273 15.013 -28.357 1.00 81.19 207 ALA A C 1
ATOM 1554 O O . ALA A 1 207 ? 24.631 15.264 -27.331 1.00 81.19 207 ALA A O 1
ATOM 1555 N N . LEU A 1 208 ? 26.066 13.948 -28.459 1.00 78.25 208 LEU A N 1
ATOM 1556 C CA . LEU A 1 208 ? 26.314 13.053 -27.342 1.00 78.25 208 LEU A CA 1
ATOM 1557 C C . LEU A 1 208 ? 27.073 13.775 -26.222 1.00 78.25 208 LEU A C 1
ATOM 1559 O O . LEU A 1 208 ? 26.657 13.713 -25.066 1.00 78.25 208 LEU A O 1
ATOM 1563 N N . ILE A 1 209 ? 28.129 14.521 -26.555 1.00 81.50 209 ILE A N 1
ATOM 1564 C CA . ILE A 1 209 ? 28.916 15.290 -25.580 1.00 81.50 209 ILE A CA 1
ATOM 1565 C C . ILE A 1 209 ? 28.048 16.357 -24.898 1.00 81.50 209 ILE A C 1
ATOM 1567 O O . ILE A 1 209 ? 28.105 16.503 -23.678 1.00 81.50 209 ILE A O 1
ATOM 1571 N N . ALA A 1 210 ? 27.196 17.057 -25.646 1.00 82.38 210 ALA A N 1
ATOM 1572 C CA . ALA A 1 210 ? 26.253 18.030 -25.100 1.00 82.38 210 ALA A CA 1
ATOM 1573 C C . ALA A 1 210 ? 25.264 17.397 -24.110 1.00 82.38 210 ALA A C 1
ATOM 1575 O O . ALA A 1 210 ? 25.099 17.896 -22.995 1.00 82.38 210 ALA A O 1
ATOM 1576 N N . SER A 1 211 ? 24.656 16.266 -24.480 1.00 84.31 211 SER A N 1
ATOM 1577 C CA . SER A 1 211 ? 23.738 15.532 -23.598 1.00 84.31 211 SER A CA 1
ATOM 1578 C C . SER A 1 211 ? 24.424 15.039 -22.314 1.00 84.31 211 SER A C 1
ATOM 1580 O O . SER A 1 211 ? 23.865 15.147 -21.221 1.00 84.31 211 SER A O 1
ATOM 1582 N N . TYR A 1 212 ? 25.670 14.573 -22.428 1.00 84.12 212 TYR A N 1
ATOM 1583 C CA . TYR A 1 212 ? 26.483 14.118 -21.307 1.00 84.12 212 TYR A CA 1
ATOM 1584 C C . TYR A 1 212 ? 26.866 15.276 -20.382 1.00 84.12 212 TYR A C 1
ATOM 1586 O O . TYR A 1 212 ? 26.726 15.169 -19.165 1.00 84.12 212 TYR A O 1
ATOM 1594 N N . ASN A 1 213 ? 27.272 16.417 -20.940 1.00 86.31 213 ASN A N 1
ATOM 1595 C CA . ASN A 1 213 ? 27.601 17.609 -20.161 1.00 86.31 213 ASN A CA 1
ATOM 1596 C C . ASN A 1 213 ? 26.391 18.128 -19.373 1.00 86.31 213 ASN A C 1
ATOM 1598 O O . ASN A 1 213 ? 26.549 18.555 -18.230 1.00 86.31 213 ASN A O 1
ATOM 1602 N N . ILE A 1 214 ? 25.183 18.039 -19.940 1.00 86.00 214 ILE A N 1
ATOM 1603 C CA . ILE A 1 214 ? 23.93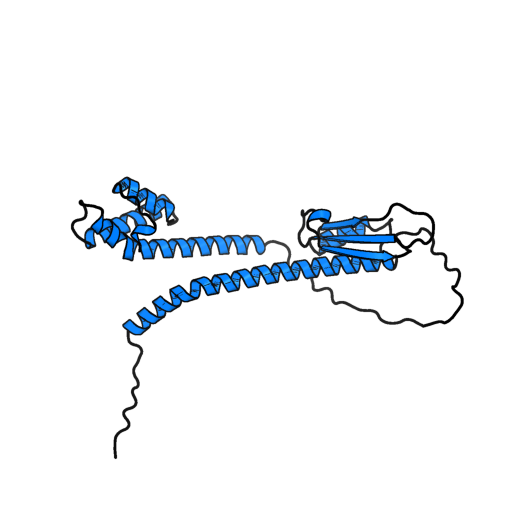7 18.354 -19.230 1.00 86.00 214 ILE A CA 1
ATOM 1604 C C . ILE A 1 214 ? 23.707 17.381 -18.063 1.00 86.00 214 ILE A C 1
ATOM 1606 O O . ILE A 1 214 ? 23.415 17.825 -16.953 1.00 86.00 214 ILE A O 1
ATOM 1610 N N . LEU A 1 215 ? 23.879 16.069 -18.270 1.00 84.50 215 LEU A N 1
ATOM 1611 C CA . LEU A 1 215 ? 23.756 15.075 -17.194 1.00 84.50 215 LEU A CA 1
ATOM 1612 C C . LEU A 1 215 ? 24.737 15.346 -16.047 1.00 84.50 215 LEU A C 1
ATOM 1614 O O . LEU A 1 215 ? 24.342 15.333 -14.881 1.00 84.50 215 LEU A O 1
ATOM 1618 N N . VAL A 1 216 ? 26.003 15.610 -16.378 1.00 83.88 216 VAL A N 1
ATOM 1619 C CA . VAL A 1 216 ? 27.055 15.906 -15.397 1.00 83.88 216 VAL A CA 1
ATOM 1620 C C . VAL A 1 216 ? 26.750 17.202 -14.651 1.00 83.88 216 VAL A C 1
ATOM 1622 O O . VAL A 1 216 ? 26.891 17.250 -13.431 1.00 83.88 216 VAL A O 1
ATOM 1625 N N . HIS A 1 217 ? 26.283 18.238 -15.352 1.00 83.69 217 HIS A N 1
ATOM 1626 C CA . HIS A 1 217 ? 25.875 19.491 -14.724 1.00 83.69 217 HIS A CA 1
ATOM 1627 C C . HIS A 1 217 ? 24.737 19.272 -13.722 1.00 83.69 217 HIS A C 1
ATOM 1629 O O . HIS A 1 217 ? 24.845 19.687 -12.574 1.00 83.69 217 HIS A O 1
ATOM 1635 N N . ILE A 1 218 ? 23.692 18.538 -14.108 1.00 84.94 218 ILE A N 1
ATOM 1636 C CA . ILE A 1 218 ? 22.549 18.253 -13.232 1.00 84.94 218 ILE A CA 1
ATOM 1637 C C . ILE A 1 218 ? 22.972 17.437 -12.014 1.00 84.94 218 ILE A C 1
ATOM 1639 O O . ILE A 1 218 ? 22.548 17.739 -10.899 1.00 84.94 218 ILE A O 1
ATOM 1643 N N . HIS A 1 219 ? 23.823 16.428 -12.206 1.00 81.56 219 HIS A N 1
ATOM 1644 C CA . HIS A 1 219 ? 24.343 15.634 -11.100 1.00 81.56 219 HIS A CA 1
ATOM 1645 C C . HIS A 1 219 ? 25.146 16.494 -10.115 1.00 81.56 219 HIS A C 1
ATOM 1647 O O . HIS A 1 219 ? 24.921 16.409 -8.910 1.00 81.56 219 HIS A O 1
ATOM 1653 N N . ASN A 1 220 ? 26.014 17.373 -10.620 1.00 83.38 220 ASN A N 1
ATOM 1654 C CA . ASN A 1 220 ? 26.851 18.240 -9.790 1.00 83.38 220 ASN A CA 1
ATOM 1655 C C . ASN A 1 220 ? 26.063 19.369 -9.102 1.00 83.38 220 ASN A C 1
ATOM 1657 O O . ASN A 1 220 ? 26.446 19.798 -8.018 1.00 83.38 220 ASN A O 1
ATOM 1661 N N . THR A 1 221 ? 24.978 19.857 -9.710 1.00 82.31 221 THR A N 1
ATOM 1662 C CA . THR A 1 221 ? 24.177 20.973 -9.179 1.00 82.31 221 THR A CA 1
ATOM 1663 C C . THR A 1 221 ? 23.060 20.512 -8.245 1.00 82.31 221 THR A C 1
ATOM 1665 O O . THR A 1 221 ? 22.833 21.137 -7.213 1.00 82.31 221 THR A O 1
ATOM 1668 N N . TYR A 1 222 ? 22.357 19.430 -8.588 1.00 79.12 222 TYR A N 1
ATOM 1669 C CA . TYR A 1 222 ? 21.156 18.986 -7.869 1.00 79.12 222 TYR A CA 1
ATOM 1670 C C . TYR A 1 222 ? 21.360 17.690 -7.078 1.00 79.12 222 TYR A C 1
ATOM 1672 O O . TYR A 1 222 ? 20.473 17.292 -6.326 1.00 79.12 222 TYR A O 1
ATOM 1680 N N . GLY A 1 223 ? 22.481 16.985 -7.264 1.00 73.94 223 GLY A N 1
ATOM 1681 C CA . GLY A 1 223 ? 22.764 15.694 -6.623 1.00 73.94 223 GLY A CA 1
ATOM 1682 C C . GLY A 1 223 ? 21.896 14.526 -7.115 1.00 73.94 223 GLY A C 1
ATOM 1683 O O . GLY A 1 223 ? 22.254 13.368 -6.916 1.00 73.94 223 GLY A O 1
ATOM 1684 N N . VAL A 1 224 ? 20.777 14.802 -7.796 1.00 75.19 224 VAL A N 1
ATOM 1685 C CA . VAL A 1 224 ? 19.817 13.813 -8.301 1.00 75.19 224 VAL A CA 1
ATOM 1686 C C . VAL A 1 224 ? 19.436 14.142 -9.742 1.00 75.19 224 VAL A C 1
ATOM 1688 O O . VAL A 1 224 ? 19.067 15.269 -10.068 1.00 75.19 224 VAL A O 1
ATOM 1691 N N . ILE A 1 225 ? 19.489 13.133 -10.613 1.00 78.06 225 ILE A N 1
ATOM 1692 C CA . ILE A 1 225 ? 19.103 13.264 -12.021 1.00 78.06 225 ILE A CA 1
ATOM 1693 C C . ILE A 1 225 ? 17.588 13.064 -12.142 1.00 78.06 225 ILE A C 1
ATOM 1695 O O . ILE A 1 225 ? 17.058 12.006 -11.811 1.00 78.06 225 ILE A O 1
ATOM 1699 N N . ASN A 1 226 ? 16.890 14.086 -12.639 1.00 81.38 226 ASN A N 1
ATOM 1700 C CA . ASN A 1 226 ? 15.448 14.073 -12.891 1.00 81.38 226 ASN A CA 1
ATOM 1701 C C . ASN A 1 226 ? 15.170 14.581 -14.311 1.00 81.38 226 ASN A C 1
ATOM 1703 O O . ASN A 1 226 ? 15.825 15.512 -14.784 1.00 81.38 226 ASN A O 1
ATOM 1707 N N . TRP A 1 227 ? 14.159 14.005 -14.963 1.00 80.19 227 TRP A N 1
ATOM 1708 C CA . TRP A 1 227 ? 13.698 14.410 -16.288 1.00 80.19 227 TRP A CA 1
ATOM 1709 C C . TRP A 1 227 ? 13.372 15.902 -16.376 1.00 80.19 227 TRP A C 1
ATOM 1711 O O . TRP A 1 227 ? 13.770 16.550 -17.336 1.00 80.19 227 TRP A O 1
ATOM 1721 N N . GLY A 1 228 ? 12.718 16.469 -15.356 1.00 82.38 228 GLY A N 1
ATOM 1722 C CA . GLY A 1 228 ? 12.361 17.891 -15.353 1.00 82.38 228 GLY A CA 1
ATOM 1723 C C . GLY A 1 228 ? 13.584 18.812 -15.403 1.00 82.38 228 GLY A C 1
ATOM 1724 O O . GLY A 1 228 ? 13.621 19.742 -16.208 1.00 82.38 228 GLY A O 1
ATOM 1725 N N . HIS A 1 229 ? 14.612 18.518 -14.598 1.00 82.62 229 HIS A N 1
ATOM 1726 C CA . HIS A 1 229 ? 15.883 19.252 -14.633 1.00 82.62 229 HIS A CA 1
ATOM 1727 C C . HIS A 1 229 ? 16.563 19.103 -15.994 1.00 82.62 229 HIS A C 1
ATOM 1729 O O . HIS A 1 229 ? 17.008 20.092 -16.565 1.00 82.62 229 HIS A O 1
ATOM 1735 N N . PHE A 1 230 ? 16.557 17.892 -16.554 1.00 84.06 230 PHE A N 1
ATOM 1736 C CA . PHE A 1 230 ? 17.146 17.614 -17.860 1.00 84.06 230 PHE A CA 1
ATOM 1737 C C . PHE A 1 230 ? 16.475 18.393 -18.996 1.00 84.06 230 PHE A C 1
ATOM 1739 O O . PHE A 1 230 ? 17.154 19.053 -19.779 1.00 84.06 230 PHE A O 1
ATOM 1746 N N . THR A 1 231 ? 15.144 18.390 -19.066 1.00 84.19 231 THR A N 1
ATOM 1747 C CA . THR A 1 231 ? 14.417 19.124 -20.110 1.00 84.19 231 THR A CA 1
ATOM 1748 C C . THR A 1 231 ? 14.533 20.637 -19.967 1.00 84.19 231 THR A C 1
ATOM 1750 O O . THR A 1 231 ? 14.564 21.336 -20.977 1.00 84.19 231 THR A O 1
ATOM 1753 N N . ASN A 1 232 ? 14.606 21.142 -18.732 1.00 85.94 232 ASN A N 1
ATOM 1754 C CA . ASN A 1 232 ? 14.807 22.568 -18.483 1.00 85.94 232 ASN A CA 1
ATOM 1755 C C . ASN A 1 232 ? 16.204 23.001 -18.929 1.00 85.94 232 ASN A C 1
ATOM 1757 O O . ASN A 1 232 ? 16.326 24.003 -19.619 1.00 85.94 232 ASN A O 1
ATOM 1761 N N . GLU A 1 233 ? 17.232 22.208 -18.632 1.00 86.44 233 GLU A N 1
ATOM 1762 C CA . GLU A 1 233 ? 18.606 22.522 -19.019 1.00 86.44 233 GLU A CA 1
ATOM 1763 C C . GLU A 1 233 ? 18.806 22.489 -20.543 1.00 86.44 233 GLU A C 1
ATOM 1765 O O . GLU A 1 233 ? 19.479 23.348 -21.109 1.00 86.44 233 GLU A O 1
ATOM 1770 N N . VAL A 1 234 ? 18.174 21.529 -21.231 1.00 84.31 234 VAL A N 1
ATOM 1771 C CA . VAL A 1 234 ? 18.167 21.472 -22.703 1.00 84.31 234 VAL A CA 1
ATOM 1772 C C . VAL A 1 234 ? 17.490 22.707 -23.299 1.00 84.31 234 VAL A C 1
ATOM 1774 O O . VAL A 1 234 ? 18.001 23.291 -24.256 1.00 84.31 234 VAL A O 1
ATOM 1777 N N . ARG A 1 235 ? 16.360 23.127 -22.724 1.00 87.00 235 ARG A N 1
ATOM 1778 C CA . ARG A 1 235 ? 15.652 24.336 -23.154 1.00 87.00 235 ARG A CA 1
ATOM 1779 C C . ARG A 1 235 ? 16.494 25.585 -22.918 1.00 87.00 235 ARG A C 1
ATOM 1781 O O . ARG A 1 235 ? 16.567 26.429 -23.802 1.00 87.00 235 ARG A O 1
ATOM 1788 N N . ASP A 1 236 ? 17.116 25.705 -21.756 1.00 87.00 236 ASP A N 1
ATOM 1789 C CA . ASP A 1 236 ? 17.826 26.919 -21.366 1.00 87.00 236 ASP A CA 1
ATOM 1790 C C . ASP A 1 236 ? 19.159 27.066 -22.129 1.00 87.00 236 ASP A C 1
ATOM 1792 O O . ASP A 1 236 ? 19.539 28.183 -22.471 1.00 87.00 236 ASP A O 1
ATOM 1796 N N . ARG A 1 237 ? 19.838 25.957 -22.473 1.00 83.56 237 ARG A N 1
ATOM 1797 C CA . ARG A 1 237 ? 21.091 25.983 -23.259 1.00 83.56 237 ARG A CA 1
ATOM 1798 C C . ARG A 1 237 ? 20.892 26.054 -24.766 1.00 83.56 237 ARG A C 1
ATOM 1800 O O . ARG A 1 237 ? 21.679 26.710 -25.434 1.00 83.56 237 ARG A O 1
ATOM 1807 N N . TYR A 1 238 ? 19.888 25.357 -25.295 1.00 82.62 238 TYR A N 1
ATOM 1808 C CA . TYR A 1 238 ? 19.737 25.158 -26.742 1.00 82.62 238 TYR A CA 1
ATOM 1809 C C . TYR A 1 238 ? 18.410 25.683 -27.300 1.00 82.62 238 TYR A C 1
ATOM 1811 O O . TYR A 1 238 ? 18.151 25.552 -28.491 1.00 82.62 238 TYR A O 1
ATOM 1819 N N . GLY A 1 239 ? 17.525 26.237 -26.465 1.00 81.56 239 GLY A N 1
ATOM 1820 C CA . GLY A 1 239 ? 16.208 26.724 -26.892 1.00 81.56 239 GLY A CA 1
ATOM 1821 C C . GLY A 1 239 ? 15.234 25.620 -27.326 1.00 81.56 239 GLY A C 1
ATOM 1822 O O . GLY A 1 239 ? 14.150 25.915 -27.829 1.00 81.56 239 GLY A O 1
ATOM 1823 N N . VAL A 1 240 ? 15.589 24.341 -27.144 1.00 81.00 240 VAL A N 1
ATOM 1824 C CA . VAL A 1 240 ? 14.804 23.199 -27.630 1.00 81.00 240 VAL A CA 1
ATOM 1825 C C . VAL A 1 240 ? 13.881 22.660 -26.543 1.00 81.00 240 VAL A C 1
ATOM 1827 O O . VAL A 1 240 ? 14.312 22.228 -25.478 1.00 81.00 240 VAL A O 1
ATOM 1830 N N . HIS A 1 241 ? 12.588 22.592 -26.854 1.00 82.75 241 HIS A N 1
ATOM 1831 C CA . HIS A 1 241 ? 11.617 21.870 -26.037 1.00 82.75 241 HIS A CA 1
ATOM 1832 C C . HIS A 1 241 ? 11.538 20.400 -26.452 1.00 82.75 241 HIS A C 1
ATOM 1834 O O . HIS A 1 241 ? 10.970 20.077 -27.498 1.00 82.75 241 HIS A O 1
ATOM 1840 N N . LEU A 1 242 ? 12.056 19.516 -25.599 1.00 77.94 242 LEU A N 1
ATOM 1841 C CA . LEU A 1 242 ? 11.891 18.070 -25.736 1.00 77.94 242 LEU A CA 1
ATOM 1842 C C . LEU A 1 242 ? 10.450 17.680 -25.387 1.00 77.94 242 LEU A C 1
ATOM 1844 O O . LEU A 1 242 ? 10.036 17.752 -24.228 1.00 77.94 242 LEU A O 1
ATOM 1848 N N . ARG A 1 243 ? 9.668 17.278 -26.391 1.00 75.19 243 ARG A N 1
ATOM 1849 C CA . ARG A 1 243 ? 8.309 16.756 -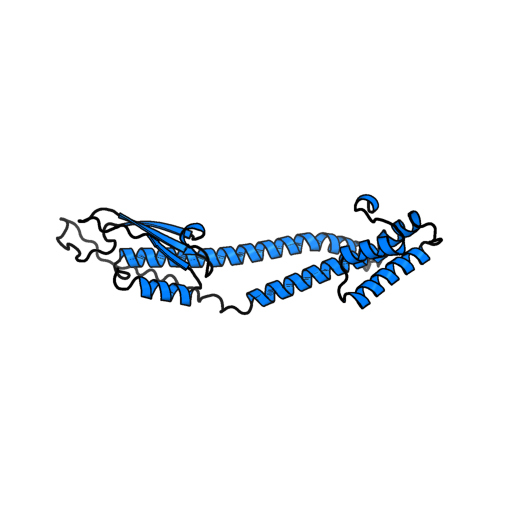26.204 1.00 75.19 243 ARG A CA 1
ATOM 1850 C C . ARG A 1 243 ? 8.311 15.242 -26.345 1.00 75.19 243 ARG A C 1
ATOM 1852 O O . ARG A 1 243 ? 9.090 14.690 -27.105 1.00 75.19 243 ARG A O 1
ATOM 1859 N N . ILE A 1 244 ? 7.370 14.570 -25.677 1.00 67.62 244 ILE A N 1
ATOM 1860 C CA . ILE A 1 244 ? 7.211 13.102 -25.752 1.00 67.62 244 ILE A CA 1
ATOM 1861 C C . ILE A 1 244 ? 7.115 12.618 -27.210 1.00 67.62 244 ILE A C 1
ATOM 1863 O O . ILE A 1 244 ? 7.637 11.569 -27.562 1.00 67.62 244 ILE A O 1
ATOM 1867 N N . ARG A 1 245 ? 6.498 13.430 -28.073 1.00 67.81 245 ARG A N 1
ATOM 1868 C CA . ARG A 1 245 ? 6.319 13.162 -29.504 1.00 67.81 245 ARG A CA 1
ATOM 1869 C C . ARG A 1 245 ? 7.594 13.270 -30.348 1.00 67.81 245 ARG A C 1
ATOM 1871 O O . ARG A 1 245 ? 7.524 12.989 -31.530 1.00 67.81 245 ARG A O 1
ATOM 1878 N N . ASP A 1 246 ? 8.704 13.726 -29.774 1.00 66.25 246 ASP A N 1
ATOM 1879 C CA . ASP A 1 246 ? 10.009 13.774 -30.443 1.00 66.25 246 ASP A CA 1
ATOM 1880 C C . ASP A 1 246 ? 10.787 12.452 -30.282 1.00 66.25 246 ASP A C 1
ATOM 1882 O O . ASP A 1 246 ? 11.868 12.306 -30.844 1.00 66.25 246 ASP A O 1
ATOM 1886 N N . PHE A 1 247 ? 10.254 11.505 -29.499 1.00 62.81 247 PHE A N 1
ATOM 1887 C CA . PHE A 1 247 ? 10.862 10.200 -29.214 1.00 62.81 247 PHE A CA 1
ATOM 1888 C C . PHE A 1 247 ? 10.167 9.027 -29.934 1.00 62.81 247 PHE A C 1
ATOM 1890 O O . PHE A 1 247 ? 10.553 7.878 -29.718 1.00 62.81 247 PHE A O 1
ATOM 1897 N N . PHE A 1 248 ? 9.156 9.315 -30.763 1.00 53.66 248 PHE A N 1
ATOM 1898 C CA . PHE A 1 248 ? 8.389 8.374 -31.590 1.00 53.66 248 PHE A CA 1
ATOM 1899 C C . PHE A 1 248 ? 8.362 8.872 -33.034 1.00 53.66 248 PHE A C 1
ATOM 1901 O O . PHE A 1 248 ? 8.386 8.015 -33.943 1.00 53.66 248 PHE A O 1
#

Foldseek 3Di:
DDDDDDPPDDDDPVNVVVVVVVVVVVVVVVVVVVVVVVVVVVVVVLLVLQVVVQVVLVVCQQVVVDAPVCVVVVQVVSCVQAQKHKDWDADDDDPDQDWDKIKIFIASHHPDDRVPHTDIDIDTHSRRHDPDDPVPDDDDDDDDDDDDDPPPDDGHDDDDDVPVVVVVVVVVVVQVVQQVVLVVCLQPPQLVLCCVQAPVQPDSVSSNVVSVVQNVVCCVPVVGRHPVSSQVSCCVPGVDHDDPVSRD

Secondary structure (DSSP, 8-state):
--------PPPPHHHHHHHHHHHHHHHHHHHHHHHHHHHHHHHHHHHHHHHHHHHHHHHHHHHTSS-TTTHHHHHHHHHHHHT--EEEE-----SSS--EEEEEEE-SSTTS-HHHHSEEEEEEES-SS-SS---PPPSS-------------PPPPPPSSHHHHHHHHHHHHHHHHHHHHHHHHHHHTHHHHHHHH-TT--SHHHHHHHHHHHHHHHHHHHSS--HHHHHHHHHHHH-----GGG--